Protein AF-A0A257TD95-F1 (afdb_monomer)

Secondary structure (DSSP, 8-state):
--EEEE--SS--EEE-SPEEE-TT-EEEEE--SSS---EEE-S-EEEBS-EEEEE-SS-TTSEEE-SS-B--BEEEEE---SSS-EEE-S-B-TTEEEEEE--SSS-EEE-S-----SEEEE-SSEEEESS---SSS-BTTBSSSPPEEE-TT-EEEE-STT----S-EEE-SSS-----

Sequence (180 aa):
MTSVTENSGTSALTISGPITVNAAGTTLTNANASGSSLLTVSGGTTGAGNLILDNNSAIADGITISGASVNNTGTVTNSGTGTGSTLISAVIGANVTGVTQNSATSALTLSGTNTYTGGTTISAGTLHIPGSIAVSTAGNLGNTAAAVTITGGGILDYTGAGGSFGLPVNTTSGIGEVTN

Radius of gyration: 15.34 Å; Cα contacts (8 Å, |Δi|>4): 619; chains: 1; bounding box: 39×37×38 Å

Mean predicted aligned error: 6.31 Å

pLDDT: mean 86.16, std 18.09, range [30.23, 98.81]

Solvent-accessible surface area (backbone atoms only — not comparable to full-atom values): 8342 Å² total; per-residue (Å²): 94,59,67,47,76,31,65,39,57,81,54,60,42,74,38,69,59,60,44,58,29,23,71,93,22,21,37,41,32,18,58,22,68,84,36,78,37,35,29,35,35,41,26,23,32,29,47,42,17,33,42,36,38,26,19,40,10,62,32,72,41,16,29,30,35,30,73,35,44,40,37,22,41,28,39,42,33,35,54,12,79,10,64,5,26,32,32,34,52,18,30,38,27,61,50,20,55,26,41,34,30,54,5,68,51,17,30,38,35,33,67,12,66,10,46,18,45,32,36,39,38,27,48,15,22,38,39,36,30,80,44,51,53,38,75,91,46,62,9,40,78,10,47,60,92,41,40,43,39,32,29,76,67,25,42,82,45,75,72,37,86,78,70,57,80,84,43,66,70,48,75,52,83,83,77,78,84,85,79,129

Structure (mmCIF, N/CA/C/O backbone):
data_AF-A0A257TD95-F1
#
_entry.id   AF-A0A257TD95-F1
#
loop_
_atom_site.group_PDB
_atom_site.id
_atom_site.type_symbol
_atom_site.label_atom_id
_atom_site.label_alt_id
_atom_site.label_comp_id
_atom_site.label_asym_id
_atom_site.label_entity_id
_atom_site.label_seq_id
_atom_site.pdbx_PDB_ins_code
_atom_site.Cartn_x
_atom_site.Cartn_y
_atom_site.Cartn_z
_atom_site.occupancy
_atom_site.B_iso_or_equiv
_atom_site.auth_seq_id
_atom_site.auth_comp_id
_atom_site.auth_asym_id
_atom_site.auth_atom_id
_atom_site.pdbx_PDB_model_num
ATOM 1 N N . MET A 1 1 ? -15.523 -9.884 0.872 1.00 69.44 1 MET A N 1
ATOM 2 C CA . MET A 1 1 ? -15.314 -8.879 1.930 1.00 69.44 1 MET A CA 1
ATOM 3 C C . MET A 1 1 ? -14.928 -7.592 1.240 1.00 69.44 1 MET A C 1
ATOM 5 O O . MET A 1 1 ? -14.028 -7.638 0.420 1.00 69.44 1 MET A O 1
ATOM 9 N N . THR A 1 2 ? -15.652 -6.504 1.469 1.00 88.81 2 THR A N 1
ATOM 10 C CA . THR A 1 2 ? -15.346 -5.196 0.860 1.00 88.81 2 THR A CA 1
ATOM 11 C C . THR A 1 2 ? -14.704 -4.245 1.861 1.00 88.81 2 THR A C 1
ATOM 13 O O . THR A 1 2 ? -14.023 -3.312 1.453 1.00 88.81 2 THR A O 1
ATOM 16 N N . SER A 1 3 ? -14.857 -4.501 3.163 1.00 95.50 3 SER A N 1
ATOM 17 C CA . SER A 1 3 ? -14.174 -3.742 4.203 1.00 95.50 3 SER A CA 1
ATOM 18 C C . SER A 1 3 ? -13.890 -4.555 5.467 1.00 95.50 3 SER A C 1
ATOM 20 O O . SER A 1 3 ? -14.554 -5.555 5.754 1.00 95.50 3 SER A O 1
ATOM 22 N N . VAL A 1 4 ? -12.888 -4.092 6.210 1.00 97.25 4 VAL A N 1
ATOM 23 C CA . VAL A 1 4 ? -12.508 -4.481 7.571 1.00 97.25 4 VAL A CA 1
ATOM 24 C C . VAL A 1 4 ? -12.282 -3.187 8.342 1.00 97.25 4 VAL A C 1
ATOM 26 O O . VAL A 1 4 ? -11.590 -2.301 7.846 1.00 97.25 4 VAL A O 1
ATOM 29 N N . THR A 1 5 ? -12.825 -3.069 9.551 1.00 97.19 5 THR A N 1
ATOM 30 C CA . THR A 1 5 ? -12.652 -1.860 10.363 1.00 97.19 5 THR A CA 1
ATOM 31 C C . THR A 1 5 ? -12.273 -2.213 11.787 1.00 97.19 5 THR A C 1
ATOM 33 O O . THR A 1 5 ? -12.955 -3.007 12.429 1.00 97.19 5 THR A O 1
ATOM 36 N N . GLU A 1 6 ? -11.217 -1.569 12.271 1.00 97.19 6 GLU A N 1
ATOM 37 C CA . GLU A 1 6 ? -10.864 -1.502 13.681 1.00 97.19 6 GLU A CA 1
ATOM 38 C C . GLU A 1 6 ? -11.256 -0.131 14.248 1.00 97.19 6 GLU A C 1
ATOM 40 O O . GLU A 1 6 ? -10.905 0.906 13.684 1.00 97.19 6 GLU A O 1
ATOM 45 N N . ASN A 1 7 ? -12.037 -0.124 15.331 1.00 95.00 7 ASN A N 1
ATOM 46 C CA . ASN A 1 7 ? -12.561 1.094 15.969 1.00 95.00 7 ASN A CA 1
ATOM 47 C C . ASN A 1 7 ? -12.738 0.940 17.495 1.00 95.00 7 ASN A C 1
ATOM 49 O O . ASN A 1 7 ? -13.498 1.671 18.130 1.00 95.00 7 ASN A O 1
ATOM 53 N N . SER A 1 8 ? -12.097 -0.056 18.100 1.00 92.56 8 SER A N 1
ATOM 54 C CA . SER A 1 8 ? -12.104 -0.255 19.541 1.00 92.56 8 SER A CA 1
ATOM 55 C C . SER A 1 8 ? -11.052 0.631 20.191 1.00 92.56 8 SER A C 1
ATOM 57 O O . SER A 1 8 ? -9.892 0.646 19.799 1.00 92.56 8 SER A O 1
ATOM 59 N N . GLY A 1 9 ? -11.409 1.336 21.262 1.00 89.75 9 GLY A N 1
ATOM 60 C CA . GLY A 1 9 ? -10.424 2.104 22.028 1.00 89.75 9 GLY A CA 1
ATOM 61 C C . GLY A 1 9 ? -9.357 1.223 22.694 1.00 89.75 9 GLY A C 1
ATOM 62 O O . GLY A 1 9 ? -8.241 1.685 22.920 1.00 89.75 9 GLY A O 1
ATOM 63 N N . THR A 1 10 ? -9.678 -0.044 22.983 1.00 91.00 10 THR A N 1
ATOM 64 C CA . THR A 1 10 ? -8.927 -0.873 23.945 1.00 91.00 10 THR A CA 1
ATOM 65 C C . THR A 1 10 ? -8.548 -2.272 23.462 1.00 91.00 10 THR A C 1
ATOM 67 O O . THR A 1 10 ? -7.790 -2.949 24.152 1.00 91.00 10 THR A O 1
ATOM 70 N N . SER A 1 11 ? -9.088 -2.752 22.340 1.00 94.44 11 SER A N 1
ATOM 71 C CA . SER A 1 11 ? -8.837 -4.110 21.842 1.00 94.44 11 SER A CA 1
ATOM 72 C C . SER A 1 11 ? -8.373 -4.081 20.394 1.00 94.44 11 SER A C 1
ATOM 74 O O . SER A 1 11 ? -9.127 -3.670 19.526 1.00 94.44 11 SER A O 1
ATOM 76 N N . ALA A 1 12 ? -7.159 -4.560 20.128 1.00 96.25 12 ALA A N 1
ATOM 77 C CA . ALA A 1 12 ? -6.642 -4.675 18.768 1.00 96.25 12 ALA A CA 1
ATOM 78 C C . ALA A 1 12 ? -7.396 -5.738 17.950 1.00 96.25 12 ALA A C 1
ATOM 80 O O . ALA A 1 12 ? -7.785 -6.784 18.477 1.00 96.25 12 ALA A O 1
ATOM 81 N N . LEU A 1 13 ? -7.525 -5.495 16.645 1.00 97.44 13 LEU A N 1
ATOM 82 C CA . LEU A 1 13 ? -8.040 -6.464 15.683 1.00 97.44 13 LEU A CA 1
ATOM 83 C C . LEU A 1 13 ? -6.872 -7.133 14.964 1.00 97.44 13 LEU A C 1
ATOM 85 O O . LEU A 1 13 ? -6.140 -6.486 14.217 1.00 97.44 13 LEU A O 1
ATOM 89 N N . THR A 1 14 ? -6.730 -8.445 15.149 1.00 97.62 14 THR A N 1
ATOM 90 C CA . THR A 1 14 ? -5.712 -9.250 14.466 1.00 97.62 14 THR A CA 1
ATOM 91 C C . THR A 1 14 ? -6.356 -10.244 13.512 1.00 97.62 14 THR A C 1
ATOM 93 O O . THR A 1 14 ? -7.168 -11.077 13.912 1.00 97.62 14 THR A O 1
ATOM 96 N N . ILE A 1 15 ? -5.948 -10.195 12.247 1.00 98.06 15 ILE A N 1
ATOM 97 C CA . ILE A 1 15 ? -6.381 -11.100 11.186 1.00 98.06 15 ILE A CA 1
ATOM 98 C C . ILE A 1 15 ? -5.222 -12.031 10.842 1.00 98.06 15 ILE A C 1
ATOM 100 O O . ILE A 1 15 ? -4.286 -11.665 10.130 1.00 98.06 15 ILE A O 1
ATOM 104 N N . SER A 1 16 ? -5.285 -13.250 11.376 1.00 97.50 16 SER A N 1
ATOM 105 C CA . SER A 1 16 ? -4.232 -14.259 11.198 1.00 97.50 16 SER A CA 1
ATOM 106 C C . SER A 1 16 ? -4.410 -15.139 9.959 1.00 97.50 16 SER A C 1
ATOM 108 O O . SER A 1 16 ? -3.460 -15.787 9.535 1.00 97.50 16 SER A O 1
ATOM 110 N N . GLY A 1 17 ? -5.611 -15.170 9.374 1.00 96.75 17 GLY A N 1
ATOM 111 C CA . GLY A 1 17 ? -5.874 -15.819 8.085 1.00 96.75 17 GLY A CA 1
ATOM 112 C C . GLY A 1 17 ? -5.692 -14.854 6.907 1.00 96.75 17 GLY A C 1
ATOM 113 O O . GLY A 1 17 ? -5.699 -13.640 7.115 1.00 96.75 17 GLY A O 1
ATOM 114 N N . PRO A 1 18 ? -5.534 -15.353 5.669 1.00 95.19 18 PRO A N 1
ATOM 115 C CA . PRO A 1 18 ? -5.418 -14.482 4.508 1.00 95.19 18 PRO A CA 1
ATOM 116 C C . PRO A 1 18 ? -6.713 -13.705 4.271 1.00 95.19 18 PRO A C 1
ATOM 118 O O . PRO A 1 18 ? -7.810 -14.266 4.313 1.00 95.19 18 PRO A O 1
ATOM 121 N N . ILE A 1 19 ? -6.586 -12.422 3.939 1.00 97.56 19 ILE A N 1
ATOM 122 C CA . ILE A 1 19 ? -7.703 -11.641 3.406 1.00 97.56 19 ILE A CA 1
ATOM 123 C C . ILE A 1 19 ? -7.812 -11.936 1.910 1.00 97.56 19 ILE A C 1
ATOM 125 O O . ILE A 1 19 ? -6.867 -11.728 1.150 1.00 97.56 19 ILE A O 1
ATOM 129 N N . THR A 1 20 ? -8.972 -12.410 1.461 1.00 97.88 20 THR A N 1
ATOM 130 C CA . THR A 1 20 ? -9.286 -12.468 0.028 1.00 97.88 20 THR A CA 1
ATOM 131 C C . THR A 1 20 ? -9.837 -11.114 -0.409 1.00 97.88 20 THR A C 1
ATOM 133 O O . THR A 1 20 ? -10.990 -10.790 -0.113 1.00 97.88 20 THR A O 1
ATOM 136 N N . VAL A 1 21 ? -9.013 -10.328 -1.103 1.00 98.19 21 VAL A N 1
ATOM 137 C CA . VAL A 1 21 ? -9.402 -9.035 -1.671 1.00 98.19 21 VAL A CA 1
ATOM 138 C C . VAL A 1 21 ? -10.479 -9.263 -2.730 1.00 98.19 21 VAL A C 1
ATOM 140 O O . VAL A 1 21 ? -10.358 -10.134 -3.594 1.00 98.19 21 VAL A O 1
ATOM 143 N N . ASN A 1 22 ? -11.576 -8.521 -2.607 1.00 97.69 22 ASN A N 1
ATOM 144 C CA . ASN A 1 22 ? -12.699 -8.575 -3.535 1.00 97.69 22 ASN A CA 1
ATOM 145 C C . ASN A 1 22 ? -12.371 -7.857 -4.850 1.00 97.69 22 ASN A C 1
ATOM 147 O O . ASN A 1 22 ? -11.670 -6.852 -4.827 1.00 97.69 22 ASN A O 1
ATOM 151 N N . ALA A 1 23 ? -12.958 -8.315 -5.964 1.00 96.88 23 ALA A N 1
ATOM 152 C CA . ALA A 1 23 ? -12.767 -7.740 -7.303 1.00 96.88 23 ALA A CA 1
ATOM 153 C C . ALA A 1 23 ? -13.029 -6.229 -7.374 1.00 96.88 23 ALA A C 1
ATOM 155 O O . ALA A 1 23 ? -12.336 -5.523 -8.100 1.00 96.88 23 ALA A O 1
ATOM 156 N N . ALA A 1 24 ? -13.994 -5.728 -6.598 1.00 96.38 24 ALA A N 1
ATOM 157 C CA . ALA A 1 24 ? -14.302 -4.303 -6.493 1.00 96.38 24 ALA A CA 1
ATOM 158 C C . ALA A 1 24 ? -13.372 -3.534 -5.530 1.00 96.38 24 ALA A C 1
ATOM 160 O O . ALA A 1 24 ? -13.480 -2.317 -5.417 1.00 96.38 24 ALA A O 1
ATOM 161 N N . GLY A 1 25 ? -12.470 -4.229 -4.840 1.00 97.62 25 GLY A N 1
ATOM 162 C CA . GLY A 1 25 ? -11.563 -3.705 -3.827 1.00 97.62 25 GLY A CA 1
ATOM 163 C C . GLY A 1 25 ? -11.918 -4.140 -2.404 1.00 97.62 25 GLY A C 1
ATOM 164 O O . GLY A 1 25 ? -13.008 -4.642 -2.110 1.00 97.62 25 GLY A O 1
ATOM 165 N N . THR A 1 26 ? -10.968 -3.983 -1.489 1.00 98.56 26 THR A N 1
ATOM 166 C CA . THR A 1 26 ? -11.167 -4.221 -0.056 1.00 98.56 26 THR A CA 1
ATOM 167 C C . THR A 1 26 ? -10.451 -3.155 0.752 1.00 98.56 26 THR A C 1
ATOM 169 O O . THR A 1 26 ? -9.244 -2.981 0.603 1.00 98.56 26 THR A O 1
ATOM 172 N N . THR A 1 27 ? -11.195 -2.472 1.620 1.00 98.56 27 THR A N 1
ATOM 173 C CA . THR A 1 27 ? -10.667 -1.407 2.477 1.00 98.56 27 THR A CA 1
ATOM 174 C C . THR A 1 27 ? -10.431 -1.904 3.896 1.00 98.56 27 THR A C 1
ATOM 176 O O . THR A 1 27 ? -11.317 -2.479 4.522 1.00 98.56 27 THR A O 1
ATOM 179 N N . LEU A 1 28 ? -9.238 -1.667 4.421 1.00 98.56 28 LEU A N 1
ATOM 180 C CA . LEU A 1 28 ? -8.856 -1.916 5.802 1.00 98.56 28 LEU A CA 1
ATOM 181 C C . LEU A 1 28 ? -8.770 -0.557 6.478 1.00 98.56 28 LEU A C 1
ATOM 183 O O . LEU A 1 28 ? -7.953 0.267 6.082 1.00 98.56 28 LEU A O 1
ATOM 187 N N . THR A 1 29 ? -9.599 -0.320 7.483 1.00 98.44 29 THR A N 1
ATOM 188 C CA . THR A 1 29 ? -9.676 0.974 8.159 1.00 98.44 29 THR A CA 1
ATOM 189 C C . THR A 1 29 ? -9.312 0.817 9.624 1.00 98.44 29 THR A C 1
ATOM 191 O O . THR A 1 29 ? -9.903 -0.009 10.315 1.00 98.44 29 THR A O 1
ATOM 194 N N . ASN A 1 30 ? -8.402 1.650 10.122 1.00 97.88 30 ASN A N 1
ATOM 195 C CA . ASN A 1 30 ? -8.314 1.924 11.553 1.00 97.88 30 ASN A CA 1
ATOM 196 C C . ASN A 1 30 ? -8.937 3.301 11.810 1.00 97.88 30 ASN A C 1
ATOM 198 O O . ASN A 1 30 ? -8.373 4.319 11.421 1.00 97.88 30 ASN A O 1
ATOM 202 N N . ALA A 1 31 ? -10.118 3.327 12.426 1.00 96.12 31 ALA A N 1
ATOM 203 C CA . ALA A 1 31 ? -10.887 4.538 12.717 1.00 96.12 31 ALA A CA 1
ATOM 204 C C . ALA A 1 31 ? -10.739 5.007 14.176 1.00 96.12 31 ALA A C 1
ATOM 206 O O . ALA A 1 31 ? -11.490 5.867 14.637 1.00 96.12 31 ALA A O 1
ATOM 207 N N . ASN A 1 32 ? -9.774 4.454 14.911 1.00 90.62 32 ASN A N 1
ATOM 208 C CA . ASN A 1 32 ? -9.621 4.671 16.340 1.00 90.62 32 ASN A CA 1
ATOM 209 C C . ASN A 1 32 ? -9.008 6.043 16.669 1.00 90.62 32 ASN A C 1
ATOM 211 O O . ASN A 1 32 ? -7.823 6.165 16.966 1.00 90.62 32 ASN A O 1
ATOM 2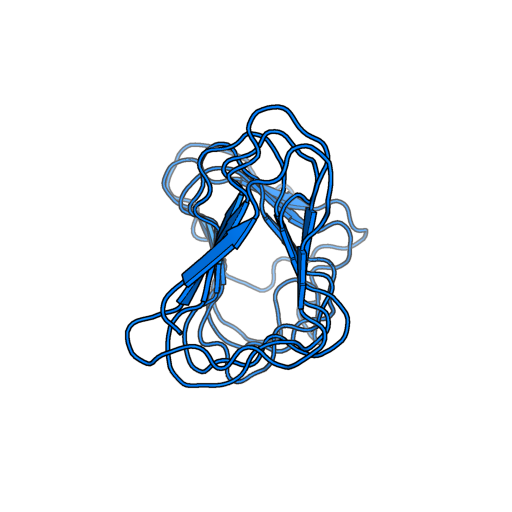15 N N . ALA A 1 33 ? -9.821 7.096 16.627 1.00 77.19 33 ALA A N 1
ATOM 216 C CA . ALA A 1 33 ? -9.357 8.475 16.779 1.00 77.19 33 ALA A CA 1
ATOM 217 C C . ALA A 1 33 ? -8.692 8.798 18.136 1.00 77.19 33 ALA A C 1
ATOM 219 O O . ALA A 1 33 ? -7.997 9.808 18.240 1.00 77.19 33 ALA A O 1
ATOM 220 N N . SER A 1 34 ? -8.912 8.002 19.192 1.00 73.88 34 SER A N 1
ATOM 221 C CA . SER A 1 34 ? -8.431 8.325 20.553 1.00 73.88 34 SER A CA 1
ATOM 222 C C . SER A 1 34 ? -7.935 7.132 21.377 1.00 73.88 34 SER A C 1
ATOM 224 O O . SER A 1 34 ? -7.602 7.302 22.548 1.00 73.88 34 SER A O 1
ATOM 226 N N . GLY A 1 35 ? -7.904 5.931 20.806 1.00 83.31 35 GLY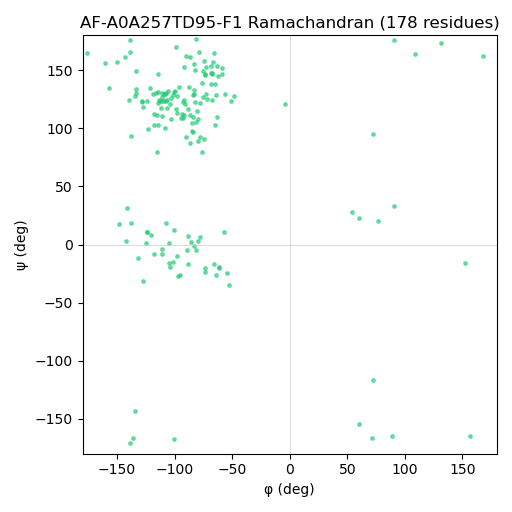 A N 1
ATOM 227 C CA . GLY A 1 35 ? -7.373 4.733 21.454 1.00 83.31 35 GLY A CA 1
ATOM 228 C C . GLY A 1 35 ? -5.957 4.389 20.999 1.00 83.31 35 GLY A C 1
ATOM 229 O O . GLY A 1 35 ? -5.275 5.179 20.353 1.00 83.31 35 GLY A O 1
ATOM 230 N N . SER A 1 36 ? -5.520 3.181 21.351 1.00 90.06 36 SER A N 1
ATOM 231 C CA . SER A 1 36 ? -4.194 2.639 21.013 1.00 90.06 36 SER A CA 1
ATOM 232 C C . SER A 1 36 ? -4.260 1.302 20.268 1.00 90.06 36 SER A C 1
ATOM 234 O O . SER A 1 36 ? -3.249 0.622 20.109 1.00 90.06 36 SER A O 1
ATOM 236 N N . SER A 1 37 ? -5.452 0.904 19.824 1.00 96.50 37 SER A N 1
ATOM 237 C CA . SER A 1 37 ? -5.678 -0.410 19.218 1.00 96.50 37 SER A CA 1
ATOM 238 C C . SER A 1 37 ? -5.329 -0.410 17.734 1.00 96.50 37 SER A C 1
ATOM 240 O O . SER A 1 37 ? -5.793 0.445 16.978 1.00 96.50 37 SER A O 1
ATOM 242 N N . LEU A 1 38 ? -4.514 -1.385 17.330 1.00 96.56 38 LEU A N 1
ATOM 243 C CA . LEU A 1 38 ? -4.052 -1.567 15.958 1.00 96.56 38 LEU A CA 1
ATOM 244 C C . LEU A 1 38 ? -4.979 -2.506 15.177 1.00 96.56 38 LEU A C 1
ATOM 246 O O . LEU A 1 38 ? -5.550 -3.443 15.739 1.00 96.56 38 LEU A O 1
ATOM 250 N N . LEU A 1 39 ? -5.019 -2.315 13.860 1.00 98.19 39 LEU A N 1
ATOM 251 C CA . LEU A 1 39 ? -5.447 -3.321 12.896 1.00 98.19 39 LEU A CA 1
ATOM 252 C C . LEU A 1 39 ? -4.209 -4.055 12.377 1.00 98.19 39 LEU A C 1
ATOM 254 O O . LEU A 1 39 ? -3.419 -3.490 11.623 1.00 98.19 39 LEU A O 1
ATOM 258 N N . THR A 1 40 ? -4.040 -5.315 12.766 1.00 98.44 40 THR A N 1
ATOM 259 C CA . THR A 1 40 ? -2.920 -6.154 12.327 1.00 98.44 40 THR A CA 1
ATOM 260 C C . THR A 1 40 ? -3.399 -7.239 11.373 1.00 98.44 40 THR A C 1
ATOM 262 O O . THR A 1 40 ? -4.305 -8.004 11.696 1.00 98.44 40 THR A O 1
ATOM 265 N N . VAL A 1 41 ? -2.750 -7.370 10.220 1.00 98.56 41 VAL A N 1
ATOM 266 C CA . VAL A 1 41 ? -2.953 -8.482 9.284 1.00 98.56 41 VAL A CA 1
ATOM 267 C C . VAL A 1 41 ? -1.660 -9.279 9.202 1.00 98.56 41 VAL A C 1
ATOM 269 O O . VAL A 1 41 ? -0.667 -8.787 8.675 1.00 98.56 41 VAL A O 1
ATOM 272 N N . SER A 1 42 ? -1.671 -10.507 9.724 1.00 98.25 42 SER A N 1
ATOM 273 C CA . SER A 1 42 ? -0.518 -11.416 9.668 1.00 98.25 42 SER A CA 1
ATOM 274 C C . SER A 1 42 ? -0.673 -12.549 8.648 1.00 98.25 42 SER A C 1
ATOM 276 O O . SER A 1 42 ? 0.312 -13.178 8.257 1.00 98.25 42 SER A O 1
ATOM 278 N N . GLY A 1 43 ? -1.904 -12.792 8.184 1.00 97.94 43 GLY A N 1
ATOM 279 C CA . GLY A 1 43 ? -2.214 -13.822 7.190 1.00 97.94 43 GLY A CA 1
ATOM 280 C C . GLY A 1 43 ? -2.003 -13.408 5.729 1.00 97.94 43 GLY A C 1
ATOM 281 O O . GLY A 1 43 ? -2.198 -14.234 4.838 1.00 97.94 43 GLY A O 1
ATOM 282 N N . GLY A 1 44 ? -1.581 -12.166 5.468 1.00 97.75 44 GLY A N 1
ATOM 283 C CA . GLY A 1 44 ? -1.352 -11.646 4.118 1.00 97.75 44 GLY A CA 1
ATOM 284 C C . GLY A 1 44 ? -2.639 -11.409 3.320 1.00 97.75 44 GLY A C 1
ATOM 285 O O . GLY A 1 44 ? -3.749 -11.401 3.864 1.00 97.75 44 GLY A O 1
ATOM 286 N N . THR A 1 45 ? -2.495 -11.210 2.007 1.00 98.19 45 THR A N 1
ATOM 287 C CA . THR A 1 45 ? -3.628 -10.974 1.096 1.00 98.19 45 THR A CA 1
ATOM 288 C C . THR A 1 45 ? -3.549 -11.818 -0.172 1.00 98.19 45 THR A C 1
ATOM 290 O O . THR A 1 45 ? -2.476 -12.143 -0.675 1.00 98.19 45 THR A O 1
ATOM 293 N N . THR A 1 46 ? -4.718 -12.165 -0.703 1.00 97.69 46 THR A N 1
ATOM 294 C CA . THR A 1 46 ? -4.927 -12.860 -1.985 1.00 97.69 46 THR A CA 1
ATOM 295 C C . THR A 1 46 ? -6.121 -12.228 -2.709 1.00 97.69 46 THR A C 1
ATOM 297 O O . THR A 1 46 ? -6.636 -11.207 -2.262 1.00 97.69 46 THR A O 1
ATOM 300 N N . GLY A 1 47 ? -6.603 -12.831 -3.797 1.00 97.50 47 GLY A N 1
ATOM 301 C CA . GLY A 1 47 ? -7.786 -12.362 -4.524 1.00 97.50 47 GLY A CA 1
ATOM 302 C C . GLY A 1 47 ? -7.456 -11.377 -5.643 1.00 97.50 47 GLY A C 1
ATOM 303 O O . GLY A 1 47 ? -6.300 -11.012 -5.851 1.00 97.50 47 GLY A O 1
ATOM 304 N N . ALA A 1 48 ? -8.479 -10.984 -6.392 1.00 92.62 48 ALA A N 1
ATOM 305 C CA . ALA A 1 48 ? -8.382 -9.996 -7.459 1.00 92.62 48 ALA A CA 1
ATOM 306 C C . ALA A 1 48 ? -9.020 -8.708 -6.951 1.00 92.62 48 ALA A C 1
ATOM 308 O O . ALA A 1 48 ? -10.101 -8.787 -6.391 1.00 92.62 48 ALA A O 1
ATOM 309 N N . GLY A 1 49 ? -8.367 -7.563 -7.111 1.00 97.12 49 GLY A N 1
ATOM 310 C CA . GLY A 1 49 ? -8.841 -6.253 -6.676 1.00 97.12 49 GLY A CA 1
ATOM 311 C C . GLY A 1 49 ? -7.796 -5.456 -5.901 1.00 97.12 4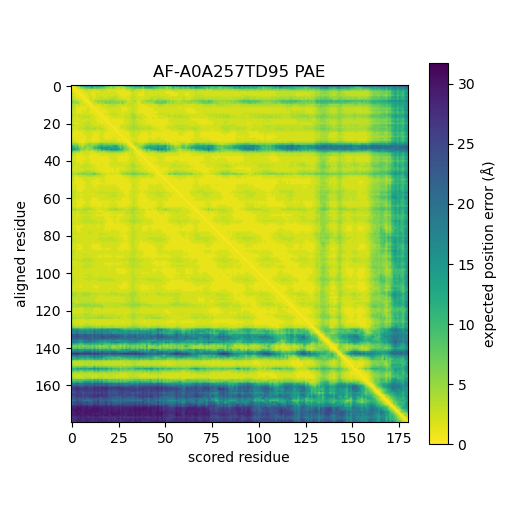9 GLY A C 1
ATOM 312 O O . GLY A 1 49 ? -6.709 -5.944 -5.574 1.00 97.12 49 GLY A O 1
ATOM 313 N N . ASN A 1 50 ? -8.151 -4.208 -5.606 1.00 98.19 50 ASN A N 1
ATOM 314 C CA . ASN A 1 50 ? -7.273 -3.261 -4.926 1.00 98.19 50 ASN A CA 1
ATOM 315 C C . ASN A 1 50 ? -7.405 -3.385 -3.407 1.00 98.19 50 ASN A C 1
ATOM 317 O O . ASN A 1 50 ? -8.514 -3.447 -2.872 1.00 98.19 50 ASN A O 1
ATOM 321 N N . LEU A 1 51 ? -6.270 -3.381 -2.718 1.00 98.56 51 LEU A N 1
ATOM 322 C CA . LEU A 1 51 ? -6.205 -3.277 -1.269 1.00 98.56 51 LEU A CA 1
ATOM 323 C C . LEU A 1 51 ? -6.064 -1.804 -0.888 1.00 98.56 51 LEU A C 1
ATOM 325 O O . LEU A 1 51 ? -5.115 -1.150 -1.315 1.00 98.56 51 LEU A O 1
ATOM 329 N N . ILE A 1 52 ? -6.987 -1.294 -0.079 1.00 98.69 52 ILE A N 1
ATOM 330 C CA . ILE A 1 52 ? -6.990 0.097 0.380 1.00 98.69 52 ILE A CA 1
ATOM 331 C C . ILE A 1 52 ? -6.756 0.104 1.889 1.00 98.69 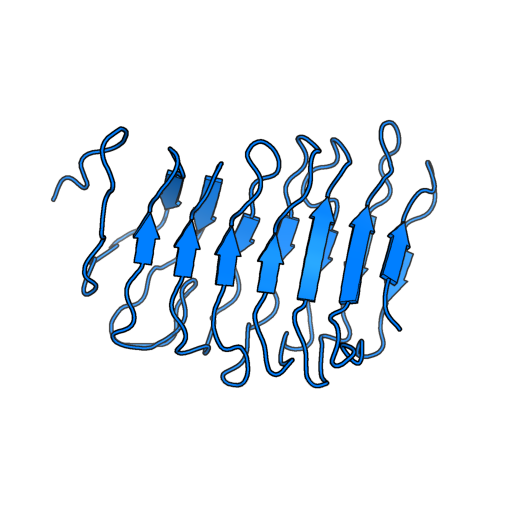52 ILE A C 1
ATOM 333 O O . ILE A 1 52 ? -7.389 -0.661 2.614 1.00 98.69 52 ILE A O 1
ATOM 337 N N . LEU A 1 53 ? -5.833 0.937 2.355 1.00 98.81 53 LEU A N 1
ATOM 338 C CA . LEU A 1 53 ? -5.423 1.057 3.749 1.00 98.81 53 LEU A CA 1
ATOM 339 C C . LEU A 1 53 ? -5.738 2.473 4.230 1.00 98.81 53 LEU A C 1
ATOM 341 O O . LEU A 1 53 ? -5.109 3.439 3.800 1.00 98.81 53 LEU A O 1
ATOM 345 N N . ASP A 1 54 ? -6.697 2.573 5.139 1.00 98.38 54 ASP A N 1
ATOM 346 C CA . ASP A 1 54 ? -7.194 3.829 5.680 1.00 98.38 54 ASP A CA 1
ATOM 347 C C . ASP A 1 54 ? -6.868 3.902 7.171 1.00 98.38 54 ASP A C 1
ATOM 349 O O . ASP A 1 54 ? -7.713 3.628 8.032 1.00 98.38 54 ASP A O 1
ATOM 353 N N . ASN A 1 55 ? -5.619 4.244 7.505 1.00 97.94 55 ASN A N 1
ATOM 354 C CA . ASN A 1 55 ? -5.317 4.618 8.880 1.00 97.94 55 ASN A CA 1
ATOM 355 C C . ASN A 1 55 ? -5.873 6.026 9.142 1.00 97.94 55 ASN A C 1
ATOM 357 O O . ASN A 1 55 ? -5.221 7.044 8.912 1.00 97.94 55 ASN A O 1
ATOM 361 N N . ASN A 1 56 ? -7.118 6.064 9.609 1.00 97.31 56 ASN A N 1
ATOM 362 C CA . ASN A 1 56 ? -7.847 7.271 9.986 1.00 97.31 56 ASN A CA 1
ATOM 363 C C . ASN A 1 56 ? -7.614 7.646 11.461 1.00 97.31 56 ASN A C 1
ATOM 365 O O . ASN A 1 56 ? -8.255 8.561 11.974 1.00 97.31 56 ASN A O 1
ATOM 369 N N . SER A 1 57 ? -6.700 6.952 12.144 1.00 96.69 57 SER A N 1
ATOM 370 C CA . SER A 1 57 ? -6.320 7.201 13.534 1.00 96.69 57 SER A CA 1
ATOM 371 C C . SER A 1 57 ? -5.033 8.028 13.653 1.00 96.69 57 SER A C 1
ATOM 373 O O . SER A 1 57 ? -4.293 8.226 12.689 1.00 96.69 57 SER A O 1
ATOM 375 N N . ALA A 1 58 ? -4.726 8.483 14.869 1.00 95.88 58 ALA A N 1
ATOM 376 C CA . ALA A 1 58 ? -3.425 9.071 15.202 1.00 95.88 58 ALA A CA 1
ATOM 377 C C . ALA A 1 58 ? -2.368 8.020 15.602 1.00 95.88 58 ALA A C 1
ATOM 379 O O . ALA A 1 58 ? -1.253 8.375 15.979 1.00 95.88 58 ALA A O 1
ATOM 380 N N . ILE A 1 59 ? -2.714 6.730 15.556 1.00 96.38 59 ILE A N 1
ATOM 381 C CA . ILE A 1 59 ? -1.887 5.640 16.073 1.00 96.38 59 ILE A CA 1
ATOM 382 C C . ILE A 1 59 ? -0.775 5.339 15.071 1.00 96.38 59 ILE A C 1
ATOM 384 O O . ILE A 1 59 ? -1.046 4.996 13.916 1.00 96.38 59 ILE A O 1
ATOM 388 N N . ALA A 1 60 ? 0.474 5.449 15.524 1.00 95.69 60 ALA A N 1
ATOM 389 C CA . ALA A 1 60 ? 1.632 5.000 14.762 1.00 95.69 60 ALA A CA 1
ATOM 390 C C . ALA A 1 60 ? 1.477 3.517 14.407 1.00 95.69 60 ALA A C 1
ATOM 392 O O . ALA A 1 60 ? 1.145 2.699 15.263 1.00 95.69 60 ALA A O 1
ATOM 393 N N . ASP A 1 61 ? 1.669 3.202 13.131 1.00 97.12 61 ASP A N 1
ATOM 394 C CA . ASP A 1 61 ? 1.480 1.869 12.555 1.00 97.12 61 ASP A CA 1
ATOM 395 C C . ASP A 1 61 ? 0.083 1.286 12.827 1.00 97.12 61 ASP A C 1
ATOM 397 O O . ASP A 1 61 ? -0.114 0.070 12.859 1.00 97.12 61 ASP A O 1
ATOM 401 N N . GLY A 1 62 ? -0.917 2.166 12.988 1.00 97.25 62 GLY A N 1
ATOM 402 C CA . GLY A 1 62 ? -2.295 1.814 13.330 1.00 97.25 62 GLY A CA 1
ATOM 403 C C . GLY A 1 62 ? -2.918 0.800 12.370 1.00 97.25 62 GLY A C 1
ATOM 404 O O . GLY A 1 62 ? -3.797 0.039 12.777 1.00 97.25 62 GLY A O 1
ATOM 405 N N . ILE A 1 63 ? -2.426 0.723 11.133 1.00 98.56 63 ILE A N 1
ATOM 406 C CA . ILE A 1 63 ? -2.571 -0.462 10.287 1.00 98.56 63 ILE A CA 1
ATOM 407 C C . ILE A 1 63 ? -1.190 -1.081 10.083 1.00 98.56 63 ILE A C 1
ATOM 409 O O . ILE A 1 63 ? -0.289 -0.427 9.561 1.00 98.56 63 ILE A O 1
ATOM 413 N N . THR A 1 64 ? -1.049 -2.355 10.444 1.00 98.44 64 THR A N 1
ATOM 414 C CA . THR A 1 64 ? 0.177 -3.132 10.252 1.00 98.44 64 THR A CA 1
ATOM 415 C C . THR A 1 64 ? -0.115 -4.391 9.442 1.00 98.44 64 THR A C 1
ATOM 417 O O . THR A 1 64 ? -0.925 -5.224 9.847 1.00 98.44 64 THR A O 1
ATOM 420 N N . ILE A 1 65 ? 0.587 -4.575 8.323 1.00 98.62 65 ILE A N 1
ATOM 421 C CA . ILE A 1 65 ? 0.594 -5.832 7.568 1.00 98.62 65 ILE A CA 1
ATOM 422 C C . ILE A 1 65 ? 1.976 -6.468 7.675 1.00 98.62 65 ILE A C 1
ATOM 424 O O . ILE A 1 65 ? 2.978 -5.905 7.229 1.00 98.62 65 ILE A O 1
ATOM 428 N N . SER A 1 66 ? 2.024 -7.651 8.273 1.00 97.81 66 SER A N 1
ATOM 429 C CA . SER A 1 66 ? 3.252 -8.393 8.557 1.00 97.81 66 SER A CA 1
ATOM 430 C C . SER A 1 66 ? 3.066 -9.884 8.270 1.00 97.81 66 SER A C 1
ATOM 432 O O . SER A 1 66 ? 1.986 -10.329 7.894 1.00 97.81 66 SER A O 1
ATOM 434 N N . GLY A 1 67 ? 4.127 -10.679 8.409 1.00 96.81 67 GLY A N 1
ATOM 435 C CA . GLY A 1 67 ? 4.040 -12.124 8.205 1.00 96.81 67 GLY A CA 1
ATOM 436 C C . GLY A 1 67 ? 3.879 -12.501 6.732 1.00 96.81 67 GLY A C 1
ATOM 437 O O . GLY A 1 67 ? 4.799 -12.295 5.939 1.00 96.81 67 GLY A O 1
ATOM 438 N N . ALA A 1 68 ? 2.747 -13.112 6.375 1.00 98.19 68 ALA A N 1
ATOM 439 C CA . ALA A 1 68 ? 2.523 -13.616 5.023 1.00 98.19 68 ALA A CA 1
ATOM 440 C C . ALA A 1 68 ? 2.384 -12.486 3.987 1.00 98.19 68 ALA A C 1
ATOM 442 O O . ALA A 1 68 ? 1.984 -11.365 4.294 1.00 98.19 68 ALA A O 1
ATOM 443 N N . SER A 1 69 ? 2.721 -12.798 2.734 1.00 98.06 69 SER A N 1
ATOM 444 C CA . SER A 1 69 ? 2.827 -11.809 1.659 1.00 98.06 69 SER A CA 1
ATOM 445 C C . SER A 1 69 ? 1.512 -11.089 1.352 1.00 98.06 69 SER A C 1
ATOM 447 O O . SER A 1 69 ? 0.444 -11.707 1.322 1.00 98.06 69 SER A O 1
ATOM 449 N N . VAL A 1 70 ? 1.614 -9.811 0.995 1.00 98.50 70 VAL A N 1
ATOM 450 C CA . VAL A 1 70 ? 0.551 -9.060 0.316 1.00 98.50 70 VAL A CA 1
ATOM 451 C C . VAL A 1 70 ? 0.594 -9.436 -1.160 1.00 98.50 70 VAL A C 1
ATOM 453 O O . VAL A 1 70 ? 1.550 -9.089 -1.847 1.00 98.50 70 VAL A O 1
ATOM 456 N N . ASN A 1 71 ? -0.382 -10.202 -1.646 1.00 97.94 71 ASN A N 1
ATOM 457 C CA . ASN A 1 71 ? -0.303 -10.831 -2.968 1.00 97.94 71 ASN A CA 1
ATOM 458 C C . ASN A 1 71 ? -1.643 -10.835 -3.727 1.00 97.94 71 ASN A C 1
ATOM 460 O O . ASN A 1 71 ? -1.930 -11.755 -4.500 1.00 97.94 71 ASN A O 1
ATOM 464 N N . ASN A 1 72 ? -2.481 -9.820 -3.499 1.00 98.19 72 ASN A N 1
ATOM 465 C CA . ASN A 1 72 ? -3.668 -9.566 -4.316 1.00 98.19 72 ASN A CA 1
ATOM 466 C C . ASN A 1 72 ? -3.288 -9.114 -5.736 1.00 98.19 72 ASN A C 1
ATOM 468 O O . ASN A 1 72 ? -2.285 -8.438 -5.940 1.00 98.19 72 ASN A O 1
ATOM 472 N N . THR A 1 73 ? -4.114 -9.470 -6.721 1.00 97.44 73 THR A N 1
ATOM 473 C CA . THR A 1 73 ? -3.988 -8.981 -8.102 1.00 97.44 73 THR A CA 1
ATOM 474 C C . THR A 1 73 ? -4.673 -7.625 -8.221 1.00 97.44 73 THR A C 1
ATOM 476 O O . THR A 1 73 ? -5.890 -7.558 -8.374 1.00 97.44 73 THR A O 1
ATOM 479 N N . GLY A 1 74 ? -3.898 -6.552 -8.116 1.00 97.44 74 GLY A N 1
ATOM 480 C CA . GLY A 1 74 ? -4.368 -5.167 -8.122 1.00 97.44 74 GLY A CA 1
ATOM 481 C C . GLY A 1 74 ? -3.366 -4.256 -7.422 1.00 97.44 74 GLY A C 1
ATOM 482 O O . GLY A 1 74 ? -2.220 -4.651 -7.196 1.00 97.44 74 GLY A O 1
ATOM 483 N N . THR A 1 75 ? -3.781 -3.043 -7.068 1.00 97.94 75 THR A N 1
ATOM 484 C CA . THR A 1 75 ? -2.912 -2.105 -6.347 1.00 97.94 75 THR A CA 1
ATOM 485 C C . THR A 1 75 ? -2.975 -2.303 -4.836 1.00 97.94 75 THR A C 1
ATOM 487 O O . THR A 1 75 ? -3.924 -2.878 -4.293 1.00 97.94 75 THR A O 1
ATOM 490 N N . VAL A 1 76 ? -1.959 -1.785 -4.150 1.00 98.69 76 VAL A N 1
ATOM 491 C CA . VAL A 1 76 ? -1.997 -1.490 -2.714 1.00 98.69 76 VAL A CA 1
ATOM 492 C C . VAL A 1 76 ? -1.969 0.023 -2.554 1.00 98.69 76 VAL A C 1
ATOM 494 O O . VAL A 1 76 ? -1.059 0.677 -3.061 1.00 98.69 76 VAL A O 1
ATOM 497 N N . THR A 1 77 ? -2.953 0.590 -1.868 1.00 98.62 77 THR A N 1
ATOM 498 C CA . THR A 1 77 ? -3.106 2.040 -1.734 1.00 98.62 77 THR A CA 1
ATOM 499 C C . THR A 1 77 ? -3.256 2.426 -0.271 1.00 98.62 77 THR A C 1
ATOM 501 O O . THR A 1 77 ? -4.173 1.957 0.390 1.00 98.62 77 THR A O 1
ATOM 504 N N . ASN A 1 78 ? -2.394 3.310 0.231 1.00 98.69 78 ASN A N 1
ATOM 505 C CA . ASN A 1 78 ? -2.606 3.982 1.512 1.00 98.69 78 ASN A CA 1
ATOM 506 C C . ASN A 1 78 ? -3.359 5.298 1.272 1.00 98.69 78 ASN A C 1
ATOM 508 O O . ASN A 1 78 ? -2.876 6.146 0.521 1.00 98.69 78 ASN A O 1
ATOM 512 N N . SER A 1 79 ? -4.535 5.458 1.879 1.00 98.31 79 SER A N 1
ATOM 513 C CA . SER A 1 79 ? -5.432 6.607 1.677 1.00 98.31 79 SER A CA 1
ATOM 514 C C . SER A 1 79 ? -6.062 7.119 2.979 1.00 98.31 79 SER A C 1
ATOM 516 O O . SER A 1 79 ? -7.049 7.855 2.941 1.00 98.31 79 SER A O 1
ATOM 518 N N . GLY A 1 80 ? -5.469 6.765 4.124 1.00 97.69 80 GLY A N 1
ATOM 519 C CA . GLY A 1 80 ? -5.934 7.203 5.436 1.00 97.69 80 GLY A CA 1
ATOM 520 C C . GLY A 1 80 ? -5.963 8.721 5.611 1.00 97.69 80 GLY A C 1
ATOM 521 O O . GLY A 1 80 ? -5.190 9.461 5.013 1.00 97.69 80 GLY A O 1
ATOM 522 N N . THR A 1 81 ? -6.856 9.197 6.470 1.00 97.19 81 THR A N 1
ATOM 523 C CA . THR A 1 81 ? -6.995 10.623 6.809 1.00 97.19 81 THR A CA 1
ATOM 524 C C . THR A 1 81 ? -6.430 10.962 8.188 1.00 97.19 81 THR A C 1
ATOM 526 O O . THR A 1 81 ? -6.552 12.095 8.647 1.00 97.19 81 THR A O 1
ATOM 529 N N . GLY A 1 82 ? -5.871 9.974 8.888 1.00 96.19 82 GLY A N 1
ATOM 530 C CA . GLY A 1 82 ? -5.273 10.132 10.206 1.00 96.19 82 GLY A CA 1
ATOM 531 C C . GLY A 1 82 ? -3.849 10.672 10.133 1.00 96.19 82 GLY A C 1
ATOM 532 O O . GLY A 1 82 ? -3.298 10.872 9.052 1.00 96.19 82 GLY A O 1
ATOM 533 N N . THR A 1 83 ? -3.241 10.908 11.293 1.00 95.81 83 THR A N 1
ATOM 534 C CA . THR A 1 83 ? -1.821 11.292 11.407 1.00 95.81 83 THR A CA 1
ATOM 535 C C . THR A 1 83 ? -0.915 10.104 11.729 1.00 95.81 83 THR A C 1
ATOM 537 O O . THR A 1 83 ? 0.304 10.238 11.713 1.00 95.81 83 THR A O 1
ATOM 540 N N . GLY A 1 84 ? -1.495 8.949 12.063 1.00 96.69 84 GLY A N 1
ATOM 541 C CA . GLY A 1 84 ? -0.766 7.712 12.303 1.00 96.69 84 GLY A CA 1
ATOM 542 C C . GLY A 1 84 ? -0.257 7.086 11.005 1.00 96.69 84 GLY A C 1
ATOM 543 O O . GLY A 1 84 ? -0.913 7.182 9.968 1.00 96.69 84 GLY A O 1
ATOM 544 N N . SER A 1 85 ? 0.899 6.426 11.044 1.00 97.31 85 SER A N 1
ATOM 545 C CA . SER A 1 85 ? 1.467 5.711 9.892 1.00 97.31 85 SER A CA 1
ATOM 546 C C . SER A 1 85 ? 0.747 4.392 9.600 1.00 97.31 85 SER A C 1
ATOM 548 O O . SER A 1 85 ? 0.113 3.794 10.469 1.00 97.31 85 SER A O 1
ATOM 550 N N . THR A 1 86 ? 0.873 3.916 8.368 1.00 98.69 86 THR A N 1
ATOM 551 C CA . THR A 1 86 ? 0.555 2.547 7.955 1.00 98.69 86 THR A CA 1
ATOM 552 C C . THR A 1 86 ? 1.868 1.812 7.699 1.00 98.69 86 THR A C 1
ATOM 554 O O . THR A 1 86 ? 2.708 2.310 6.952 1.00 98.69 86 THR A O 1
ATOM 557 N N . LEU A 1 87 ? 2.043 0.619 8.268 1.00 98.44 87 LEU A N 1
ATOM 558 C CA . LEU A 1 87 ? 3.244 -0.199 8.096 1.00 98.44 87 LEU A CA 1
ATOM 559 C C . LEU A 1 87 ? 2.950 -1.452 7.270 1.00 98.44 87 LEU A C 1
ATOM 561 O O . LEU A 1 87 ? 2.091 -2.259 7.626 1.00 98.44 87 LEU A O 1
ATOM 565 N N . ILE A 1 88 ? 3.733 -1.672 6.214 1.00 98.50 88 ILE A N 1
ATOM 566 C CA . ILE A 1 88 ? 3.804 -2.956 5.513 1.00 98.50 88 ILE A CA 1
ATOM 567 C C . ILE A 1 88 ? 5.233 -3.489 5.633 1.00 98.50 88 ILE A C 1
ATOM 569 O O . ILE A 1 88 ? 6.156 -3.044 4.945 1.00 98.50 88 ILE A O 1
ATOM 573 N N . SER A 1 89 ? 5.406 -4.456 6.531 1.00 97.00 89 SER A N 1
ATOM 574 C CA . SER A 1 89 ? 6.656 -5.205 6.711 1.00 97.00 89 SER A CA 1
ATOM 575 C C . SER A 1 89 ? 6.612 -6.587 6.058 1.00 97.00 89 SER A C 1
ATOM 577 O O . SER A 1 89 ? 7.656 -7.202 5.840 1.00 97.00 89 SER A O 1
ATOM 579 N N . ALA A 1 90 ? 5.418 -7.071 5.705 1.00 97.50 90 ALA A N 1
ATOM 580 C CA . ALA A 1 90 ? 5.255 -8.220 4.823 1.00 97.50 90 ALA A CA 1
ATOM 581 C C . ALA A 1 90 ? 5.823 -7.937 3.423 1.00 97.50 90 ALA A C 1
ATOM 583 O O . ALA A 1 90 ? 5.839 -6.800 2.953 1.00 97.50 90 ALA A O 1
ATOM 584 N N . VAL A 1 91 ? 6.227 -8.997 2.720 1.00 96.50 91 VAL A N 1
ATOM 585 C CA . VAL A 1 91 ? 6.612 -8.902 1.307 1.00 96.50 91 VAL A CA 1
ATOM 586 C C . VAL A 1 91 ? 5.382 -8.566 0.464 1.00 96.50 91 VAL A C 1
ATOM 588 O O . VAL A 1 91 ? 4.402 -9.312 0.470 1.00 96.50 91 VAL A O 1
ATOM 591 N N . ILE A 1 92 ? 5.451 -7.485 -0.309 1.00 97.25 92 ILE A N 1
ATOM 592 C CA . ILE A 1 92 ? 4.514 -7.203 -1.397 1.00 97.25 92 ILE A CA 1
ATOM 593 C C . ILE A 1 92 ? 4.948 -8.028 -2.615 1.00 97.25 92 ILE A C 1
ATOM 595 O O . ILE A 1 92 ? 6.051 -7.862 -3.146 1.00 97.25 92 ILE A O 1
ATOM 599 N N . GLY A 1 93 ? 4.095 -8.973 -3.000 1.00 96.00 93 GLY A N 1
ATOM 600 C CA . GLY A 1 93 ? 4.345 -9.999 -4.006 1.00 96.00 93 GLY A CA 1
ATOM 601 C C . GLY A 1 93 ? 4.211 -9.515 -5.450 1.00 96.00 93 GLY A C 1
ATOM 602 O O . GLY A 1 93 ? 3.616 -8.477 -5.730 1.00 96.00 93 GLY A O 1
ATOM 603 N N . ALA A 1 94 ? 4.719 -10.322 -6.383 1.00 94.31 94 ALA A N 1
ATOM 604 C CA . ALA A 1 94 ? 4.729 -10.032 -7.819 1.00 94.31 94 ALA A CA 1
ATOM 605 C C . ALA A 1 94 ? 3.336 -9.869 -8.464 1.00 94.31 94 ALA A C 1
ATOM 607 O O . ALA A 1 94 ? 3.238 -9.267 -9.530 1.00 94.31 94 ALA A O 1
ATOM 608 N N . ASN A 1 95 ? 2.262 -10.378 -7.844 1.00 96.38 95 ASN A N 1
ATOM 609 C CA . ASN A 1 95 ? 0.900 -10.194 -8.367 1.00 96.38 95 ASN A CA 1
ATOM 610 C C . ASN A 1 95 ? 0.368 -8.768 -8.159 1.00 96.38 95 ASN A C 1
ATOM 612 O O . ASN A 1 95 ? -0.580 -8.365 -8.836 1.00 96.38 95 ASN A O 1
ATOM 616 N N . VAL A 1 96 ? 0.955 -8.011 -7.228 1.00 97.56 96 VAL A N 1
ATOM 617 C CA . VAL A 1 96 ? 0.576 -6.620 -6.988 1.00 97.56 96 VAL A CA 1
ATOM 618 C C . VAL A 1 96 ? 1.071 -5.769 -8.153 1.00 97.56 96 VAL A C 1
ATOM 620 O O . VAL A 1 96 ? 2.253 -5.758 -8.495 1.00 97.56 96 VAL A O 1
ATOM 623 N N . THR A 1 97 ? 0.153 -5.033 -8.772 1.00 95.50 97 THR A N 1
ATOM 624 C CA . THR A 1 97 ? 0.406 -4.287 -10.012 1.00 95.50 97 THR A CA 1
ATOM 625 C C . THR A 1 97 ? 0.925 -2.874 -9.769 1.00 95.50 97 THR A C 1
ATOM 627 O O . THR A 1 97 ? 1.240 -2.166 -10.724 1.00 95.50 97 THR A O 1
ATOM 630 N N . GLY A 1 98 ? 1.006 -2.443 -8.510 1.00 95.50 98 GLY A N 1
ATOM 631 C CA . GLY A 1 98 ? 1.564 -1.155 -8.114 1.00 95.50 98 GLY A CA 1
ATOM 632 C C . GLY A 1 98 ? 1.258 -0.805 -6.663 1.00 95.50 98 GLY A C 1
ATOM 633 O O . GLY A 1 98 ? 0.345 -1.364 -6.048 1.00 95.50 98 GLY A O 1
ATOM 634 N N . VAL A 1 99 ? 2.023 0.146 -6.135 1.00 97.38 99 VAL A N 1
ATOM 635 C CA . VAL A 1 99 ? 1.839 0.686 -4.784 1.00 97.38 99 VAL A CA 1
ATOM 636 C C . VAL A 1 99 ? 1.598 2.186 -4.874 1.00 97.38 99 VAL A C 1
ATOM 638 O O . VAL A 1 99 ? 2.292 2.895 -5.603 1.00 97.38 99 VAL A O 1
ATOM 641 N N . THR A 1 100 ? 0.608 2.680 -4.137 1.00 97.44 100 THR A N 1
ATOM 642 C CA . THR A 1 100 ? 0.238 4.095 -4.138 1.00 97.44 100 THR A CA 1
ATOM 643 C C . THR A 1 100 ? 0.171 4.646 -2.721 1.00 97.44 100 THR A C 1
ATOM 645 O O . THR A 1 100 ? -0.615 4.185 -1.896 1.00 97.44 100 THR A O 1
ATOM 648 N N . GLN A 1 101 ? 0.950 5.688 -2.461 1.00 97.81 101 GLN A N 1
ATOM 649 C CA . GLN A 1 101 ? 0.791 6.556 -1.303 1.00 97.81 101 GLN A CA 1
ATOM 650 C C . GLN A 1 101 ? -0.094 7.746 -1.710 1.00 97.81 101 GLN A C 1
ATOM 652 O O . GLN A 1 101 ? 0.328 8.596 -2.493 1.00 97.81 101 GLN A O 1
ATOM 657 N N . ASN A 1 102 ? -1.336 7.785 -1.219 1.00 97.75 102 ASN A N 1
ATOM 658 C CA . ASN A 1 102 ? -2.361 8.780 -1.576 1.00 97.75 102 ASN A CA 1
ATOM 659 C C . ASN A 1 102 ? -2.928 9.535 -0.360 1.00 97.75 102 ASN A C 1
ATOM 661 O O . ASN A 1 102 ? -3.932 10.235 -0.451 1.00 97.75 102 ASN A O 1
ATOM 665 N N . SER A 1 103 ? -2.305 9.389 0.800 1.00 98.00 103 SER A N 1
ATOM 666 C CA . SER A 1 103 ? -2.724 10.073 2.016 1.00 98.00 103 SER A CA 1
ATOM 667 C C . SER A 1 103 ? -1.831 11.284 2.273 1.00 98.00 103 SER A C 1
ATOM 669 O O . SER A 1 103 ? -0.610 11.165 2.268 1.00 98.00 103 SER A O 1
ATOM 671 N N . ALA A 1 104 ? -2.425 12.447 2.543 1.00 96.69 104 ALA A N 1
ATOM 672 C CA . ALA A 1 104 ? -1.668 13.661 2.847 1.00 96.69 104 ALA A CA 1
ATOM 673 C C . ALA A 1 104 ? -1.034 13.653 4.252 1.00 96.69 104 ALA A C 1
ATOM 675 O O . ALA A 1 104 ? -0.060 14.367 4.478 1.00 96.69 104 ALA A O 1
ATOM 676 N N . THR A 1 105 ? -1.581 12.875 5.192 1.00 96.44 105 THR A N 1
ATOM 677 C CA . THR A 1 105 ? -1.258 12.975 6.630 1.00 96.44 105 THR A CA 1
ATOM 678 C C . THR A 1 105 ? -0.836 11.654 7.268 1.00 96.44 105 THR A C 1
ATOM 680 O O . THR A 1 105 ? -0.009 11.655 8.174 1.00 96.44 105 THR A O 1
ATOM 683 N N . SER A 1 106 ? -1.363 10.527 6.790 1.00 97.94 106 SER A N 1
ATOM 684 C CA . SER A 1 106 ? -0.940 9.181 7.181 1.00 97.94 106 SER A CA 1
ATOM 685 C C . SER A 1 106 ? 0.152 8.698 6.227 1.00 97.94 106 SER A C 1
ATOM 687 O O . SER A 1 106 ? -0.108 8.478 5.038 1.00 97.94 106 SER A O 1
ATOM 689 N N . ALA A 1 107 ? 1.379 8.568 6.730 1.00 97.25 107 ALA A N 1
ATOM 690 C CA . ALA A 1 107 ? 2.512 8.071 5.954 1.00 97.25 107 ALA A CA 1
ATOM 691 C C . ALA A 1 107 ? 2.410 6.554 5.726 1.00 97.25 107 ALA A C 1
ATOM 693 O O . ALA A 1 107 ? 1.962 5.826 6.613 1.00 97.25 107 ALA A O 1
ATOM 694 N N . LEU A 1 108 ? 2.863 6.069 4.570 1.00 98.50 108 LEU A N 1
ATOM 695 C CA . LEU A 1 108 ? 3.069 4.638 4.327 1.00 98.50 108 LEU A CA 1
ATOM 696 C C . LEU A 1 108 ? 4.537 4.303 4.544 1.00 98.50 108 LEU A C 1
ATOM 698 O O . LEU A 1 108 ? 5.402 4.908 3.920 1.00 98.50 108 LEU A O 1
ATOM 702 N N . THR A 1 109 ? 4.807 3.298 5.365 1.00 96.56 109 THR A N 1
ATOM 703 C CA . THR A 1 109 ? 6.140 2.733 5.557 1.00 96.56 109 THR A CA 1
ATOM 704 C C . THR A 1 109 ? 6.225 1.369 4.885 1.00 96.56 109 THR A C 1
ATOM 706 O O . THR A 1 109 ? 5.449 0.468 5.215 1.00 96.56 109 THR A O 1
ATOM 709 N N . LEU A 1 110 ? 7.191 1.192 3.980 1.00 95.56 110 LEU A N 1
ATOM 710 C CA . LEU A 1 110 ? 7.502 -0.107 3.373 1.00 95.56 110 LEU A CA 1
ATOM 711 C C . LEU A 1 110 ? 8.860 -0.597 3.865 1.00 95.56 110 LEU A C 1
ATOM 713 O O . LEU A 1 110 ? 9.894 -0.046 3.496 1.00 95.56 110 LEU A O 1
ATOM 717 N N . SER A 1 111 ? 8.858 -1.653 4.677 1.00 92.25 111 SER A N 1
ATOM 718 C CA . SER A 1 111 ? 10.085 -2.241 5.237 1.00 92.25 111 SER A CA 1
ATOM 719 C C . SER A 1 111 ? 10.337 -3.688 4.803 1.00 92.25 111 SER A C 1
ATOM 721 O O . SER A 1 111 ? 11.428 -4.209 5.032 1.00 92.25 111 SER A O 1
ATOM 723 N N . GLY A 1 112 ? 9.380 -4.321 4.115 1.00 91.69 112 GLY A N 1
ATOM 724 C CA . GLY A 1 112 ? 9.564 -5.639 3.506 1.00 91.69 112 GLY A CA 1
ATOM 725 C C . GLY A 1 112 ? 10.462 -5.611 2.263 1.00 91.69 112 GLY A C 1
ATOM 726 O O . GLY A 1 112 ? 10.531 -4.606 1.554 1.00 91.69 112 GLY A O 1
ATOM 727 N N . THR A 1 113 ? 11.126 -6.732 1.971 1.00 90.62 113 THR A N 1
ATOM 728 C CA . THR A 1 113 ? 11.849 -6.949 0.705 1.00 90.62 113 THR A CA 1
ATOM 729 C C . THR A 1 113 ? 10.843 -7.285 -0.389 1.00 90.62 113 THR A C 1
ATOM 731 O O . THR A 1 113 ? 10.433 -8.433 -0.551 1.00 90.62 113 THR A O 1
ATOM 734 N N . ASN A 1 114 ? 10.393 -6.268 -1.110 1.00 92.31 114 ASN A N 1
ATOM 735 C CA . ASN A 1 114 ? 9.268 -6.357 -2.023 1.00 92.31 114 ASN A CA 1
ATOM 736 C C . ASN A 1 114 ? 9.670 -6.935 -3.388 1.00 92.31 114 ASN A C 1
ATOM 738 O O . ASN A 1 114 ? 10.792 -6.758 -3.857 1.00 92.31 114 ASN A O 1
ATOM 742 N N . THR A 1 115 ? 8.730 -7.620 -4.042 1.00 92.25 115 THR A N 1
ATOM 743 C CA . THR A 1 115 ? 8.934 -8.300 -5.340 1.00 92.25 115 THR A CA 1
ATOM 744 C C . THR A 1 115 ? 7.938 -7.870 -6.417 1.00 92.25 115 THR A C 1
ATOM 746 O O . THR A 1 115 ? 8.004 -8.374 -7.537 1.00 92.25 115 THR A O 1
ATOM 749 N N . TYR A 1 116 ? 7.030 -6.937 -6.111 1.00 92.44 116 TYR A N 1
ATOM 750 C CA . TYR A 1 116 ? 6.182 -6.322 -7.129 1.00 92.44 116 TYR A CA 1
ATOM 751 C C . TYR A 1 116 ? 7.031 -5.640 -8.204 1.00 92.44 116 TYR A C 1
ATOM 753 O O . TYR A 1 116 ? 8.117 -5.113 -7.945 1.00 92.44 116 TYR A O 1
ATOM 761 N N . THR A 1 117 ? 6.514 -5.665 -9.427 1.00 89.75 117 THR A N 1
ATOM 762 C CA . THR A 1 117 ? 7.148 -5.051 -10.599 1.00 89.75 117 THR A CA 1
ATOM 763 C C . THR A 1 117 ? 6.363 -3.839 -11.102 1.00 89.75 117 THR A C 1
ATOM 765 O O . THR A 1 117 ? 6.763 -3.186 -12.057 1.00 89.75 117 THR A O 1
ATOM 768 N N . GLY A 1 118 ? 5.210 -3.547 -10.500 1.00 89.44 118 GLY A N 1
ATOM 769 C CA . GLY A 1 118 ? 4.424 -2.354 -10.791 1.00 89.44 118 GLY A CA 1
ATOM 770 C C . GLY A 1 118 ? 5.118 -1.049 -10.397 1.00 89.44 118 GLY A C 1
ATOM 771 O O . GLY A 1 118 ? 6.069 -1.043 -9.619 1.00 89.44 118 GLY A O 1
ATOM 772 N N . GLY A 1 119 ? 4.605 0.073 -10.904 1.00 89.06 119 GLY A N 1
ATOM 773 C CA . GLY A 1 119 ? 5.078 1.400 -10.507 1.00 89.06 119 GLY A CA 1
ATOM 774 C C . GLY A 1 119 ? 4.760 1.726 -9.045 1.00 89.06 119 GLY A C 1
ATOM 775 O O . GLY A 1 119 ? 3.816 1.188 -8.458 1.00 89.06 119 GLY A O 1
ATOM 776 N N . THR A 1 120 ? 5.537 2.649 -8.478 1.00 91.94 120 THR A N 1
ATOM 777 C CA . THR A 1 120 ? 5.240 3.254 -7.174 1.00 91.94 120 THR A CA 1
ATOM 778 C C . THR A 1 120 ? 4.814 4.700 -7.394 1.00 91.94 120 THR A C 1
ATOM 780 O O . THR A 1 120 ? 5.553 5.479 -7.994 1.00 91.94 120 THR A O 1
ATOM 783 N N . THR A 1 121 ? 3.629 5.075 -6.925 1.00 93.38 121 THR A N 1
ATOM 784 C CA . THR A 1 121 ? 3.100 6.436 -7.068 1.00 93.38 121 THR A CA 1
ATOM 785 C C . THR A 1 121 ? 2.940 7.086 -5.704 1.00 93.38 121 THR A C 1
ATOM 787 O O . THR A 1 121 ? 2.325 6.517 -4.808 1.00 93.38 121 THR A O 1
ATOM 790 N N . ILE A 1 122 ? 3.461 8.298 -5.556 1.00 93.19 122 ILE A N 1
ATOM 791 C CA . ILE A 1 122 ? 3.267 9.140 -4.380 1.00 93.19 122 ILE A CA 1
ATOM 792 C C . ILE A 1 122 ? 2.462 10.347 -4.848 1.00 93.19 122 ILE A C 1
ATOM 794 O O . ILE A 1 122 ? 2.975 11.221 -5.547 1.00 93.19 122 ILE A O 1
ATOM 798 N N . SER A 1 123 ? 1.173 10.339 -4.533 1.00 94.19 123 SER A N 1
ATOM 799 C CA . SER A 1 123 ? 0.221 11.380 -4.928 1.00 94.19 123 SER A CA 1
ATOM 800 C C . SER A 1 123 ? 0.023 12.439 -3.848 1.00 94.19 123 SER A C 1
ATOM 802 O O . SER A 1 123 ? -0.321 13.569 -4.177 1.00 94.19 123 SER A O 1
ATOM 804 N N . ALA A 1 124 ? 0.240 12.083 -2.579 1.00 93.06 124 ALA A N 1
ATOM 805 C CA . ALA A 1 124 ? 0.193 12.992 -1.437 1.00 93.06 124 ALA A CA 1
ATOM 806 C C . ALA A 1 124 ? 0.948 12.400 -0.235 1.00 93.06 124 ALA A C 1
ATOM 808 O O . ALA A 1 124 ? 1.063 11.179 -0.123 1.00 93.06 124 ALA A O 1
ATOM 809 N N . GLY A 1 125 ? 1.415 13.264 0.672 1.00 93.88 125 GLY A N 1
ATOM 810 C CA . GLY A 1 125 ? 2.080 12.878 1.925 1.00 93.88 125 GLY A CA 1
ATOM 811 C C . GLY A 1 125 ? 3.348 12.054 1.715 1.00 93.88 125 GLY A C 1
ATOM 812 O O . GLY A 1 125 ? 3.990 12.171 0.677 1.00 93.88 125 GLY A O 1
ATOM 813 N N . THR A 1 126 ? 3.726 11.240 2.701 1.00 93.94 126 THR A N 1
ATOM 814 C CA . THR A 1 126 ? 5.053 10.602 2.737 1.00 93.94 126 THR A CA 1
ATOM 815 C C . THR A 1 126 ? 4.991 9.095 2.510 1.00 93.94 126 THR A C 1
ATOM 817 O O . THR A 1 126 ? 4.237 8.386 3.179 1.00 93.94 126 THR A O 1
ATOM 820 N N . LEU A 1 127 ? 5.830 8.601 1.599 1.00 94.31 127 LEU A N 1
ATOM 821 C CA . LEU A 1 127 ? 6.253 7.204 1.531 1.00 94.31 127 LEU A CA 1
ATOM 822 C C . LEU A 1 127 ? 7.622 7.091 2.205 1.00 94.31 127 LEU A C 1
ATOM 824 O O . LEU A 1 127 ? 8.596 7.638 1.694 1.00 94.31 127 LEU A O 1
ATOM 828 N N . HIS A 1 128 ? 7.688 6.396 3.335 1.00 92.00 128 HIS A N 1
ATOM 829 C CA . HIS A 1 128 ? 8.911 6.192 4.101 1.00 92.00 128 HIS A CA 1
ATOM 830 C C . HIS A 1 128 ? 9.528 4.815 3.825 1.00 92.00 128 HIS A C 1
ATOM 832 O O . HIS A 1 128 ? 8.855 3.781 3.890 1.00 92.00 128 HIS A O 1
ATOM 838 N N . ILE A 1 129 ? 10.832 4.804 3.559 1.00 88.50 129 ILE A N 1
ATOM 839 C CA . ILE A 1 129 ? 11.642 3.617 3.303 1.00 88.50 129 ILE A CA 1
ATOM 840 C C . ILE A 1 129 ? 12.798 3.584 4.320 1.00 88.50 129 ILE A C 1
ATOM 842 O O . ILE A 1 129 ? 13.818 4.247 4.110 1.00 88.50 129 ILE A O 1
ATOM 846 N N . PRO A 1 130 ? 12.679 2.797 5.409 1.00 81.00 130 PRO A N 1
ATOM 847 C CA . PRO A 1 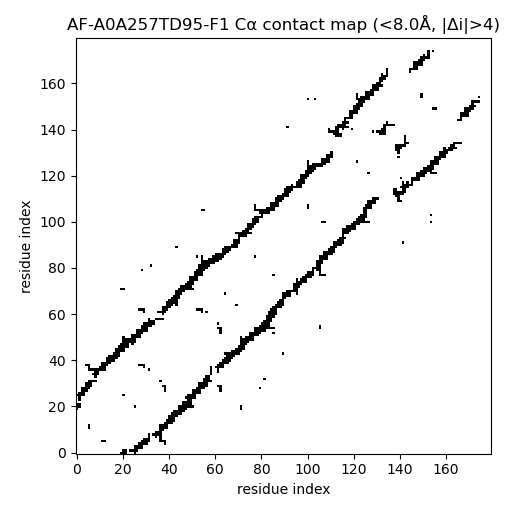130 ? 13.661 2.753 6.498 1.00 81.00 130 PRO A CA 1
ATOM 848 C C . PRO A 1 130 ? 14.904 1.900 6.179 1.00 81.00 130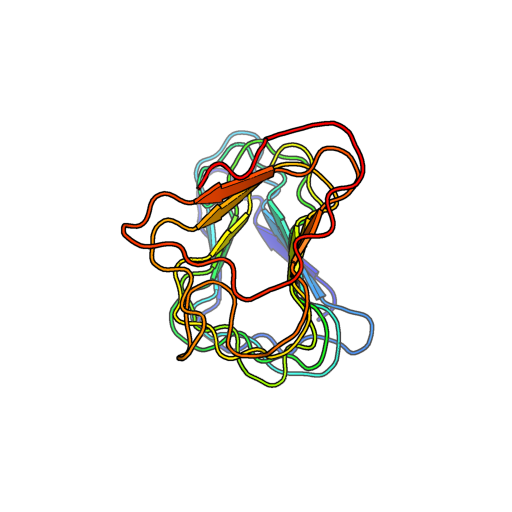 PRO A C 1
ATOM 850 O O . PRO A 1 130 ? 15.735 1.654 7.052 1.00 81.00 130 PRO A O 1
ATOM 853 N N . GLY A 1 131 ? 14.989 1.361 4.960 1.00 72.50 131 GLY A N 1
ATOM 854 C CA . GLY A 1 131 ? 15.935 0.323 4.551 1.00 72.50 131 GLY A CA 1
ATOM 855 C C . GLY A 1 131 ? 16.588 0.641 3.215 1.00 72.50 131 GLY A C 1
ATOM 856 O O . GLY A 1 131 ? 16.890 1.795 2.959 1.00 72.50 131 GLY A O 1
ATOM 857 N N . SER A 1 132 ? 16.834 -0.361 2.370 1.00 65.25 132 SER A N 1
ATOM 858 C CA . SER A 1 132 ? 17.498 -0.194 1.073 1.00 65.25 132 SER A CA 1
ATOM 859 C C . SER A 1 132 ? 16.506 -0.061 -0.089 1.00 65.25 132 SER A C 1
ATOM 861 O O . SER A 1 132 ? 15.561 -0.838 -0.254 1.00 65.25 132 SER A O 1
ATOM 863 N N . ILE A 1 133 ? 16.775 0.896 -0.978 1.00 67.19 133 ILE A N 1
ATOM 864 C CA . ILE A 1 133 ? 16.189 0.938 -2.320 1.00 67.19 133 ILE A CA 1
ATOM 865 C C . ILE A 1 133 ? 17.151 0.156 -3.215 1.00 67.19 133 ILE A C 1
ATOM 867 O O . ILE A 1 133 ? 18.159 0.685 -3.678 1.00 67.19 133 ILE A O 1
ATOM 871 N N . ALA A 1 134 ? 16.903 -1.141 -3.385 1.00 57.34 134 ALA A N 1
ATOM 872 C CA . ALA A 1 134 ? 17.727 -1.975 -4.252 1.00 57.34 134 ALA A CA 1
ATOM 873 C C . ALA A 1 134 ? 17.279 -1.828 -5.720 1.00 57.34 134 ALA A C 1
ATOM 875 O O . ALA A 1 134 ? 16.095 -1.923 -6.028 1.00 57.34 134 ALA A O 1
ATOM 876 N N . VAL A 1 135 ? 18.238 -1.567 -6.615 1.00 52.81 135 VAL A N 1
ATOM 877 C CA . VAL A 1 135 ? 18.015 -1.336 -8.062 1.00 52.81 135 VAL A CA 1
ATOM 878 C C . VAL A 1 135 ? 18.241 -2.600 -8.897 1.00 52.81 135 VAL A C 1
ATOM 880 O O . VAL A 1 135 ? 17.669 -2.746 -9.972 1.00 52.81 135 VAL A O 1
ATOM 883 N N . SER A 1 136 ? 19.088 -3.515 -8.419 1.00 52.34 136 SER A N 1
ATOM 884 C CA . SER A 1 136 ? 19.510 -4.733 -9.133 1.00 52.34 136 SER A CA 1
ATOM 885 C C . SER A 1 136 ? 18.982 -6.036 -8.523 1.00 52.34 136 SER A C 1
ATOM 887 O O . SER A 1 136 ? 19.130 -7.098 -9.125 1.00 52.34 136 SER A O 1
ATOM 889 N N . THR A 1 137 ? 18.364 -5.948 -7.346 1.00 61.97 137 THR A N 1
ATOM 890 C CA . THR A 1 137 ? 17.754 -7.050 -6.594 1.00 61.97 137 THR A CA 1
ATOM 891 C C . THR A 1 137 ? 16.493 -6.505 -5.923 1.00 61.97 137 THR A C 1
ATOM 893 O O . THR A 1 137 ? 16.370 -5.295 -5.753 1.00 61.97 137 THR A O 1
ATOM 896 N N . ALA A 1 138 ? 15.570 -7.374 -5.509 1.00 64.81 138 ALA A N 1
ATOM 897 C CA . ALA A 1 138 ? 14.422 -6.994 -4.687 1.00 64.81 138 ALA A CA 1
ATOM 898 C C . ALA A 1 138 ? 14.829 -6.124 -3.480 1.00 64.81 138 ALA A C 1
ATOM 900 O O . ALA A 1 138 ? 15.713 -6.499 -2.706 1.00 64.81 138 ALA A O 1
ATOM 901 N N . GLY A 1 139 ? 14.169 -4.972 -3.329 1.00 78.12 139 GLY A N 1
ATOM 902 C CA . GLY A 1 139 ? 14.331 -4.035 -2.213 1.00 78.12 139 GLY A CA 1
ATOM 903 C C . GLY A 1 139 ? 12.986 -3.528 -1.700 1.00 78.12 139 GLY A C 1
ATOM 904 O O . GLY A 1 139 ? 11.933 -4.059 -2.052 1.00 78.12 139 GLY A O 1
ATOM 905 N N . ASN A 1 140 ? 12.985 -2.475 -0.882 1.00 82.31 140 ASN A N 1
ATOM 906 C CA . ASN A 1 140 ? 11.741 -1.962 -0.299 1.00 82.31 140 ASN A CA 1
ATOM 907 C C . ASN A 1 140 ? 10.759 -1.362 -1.326 1.00 82.31 140 ASN A C 1
ATOM 909 O O . ASN A 1 140 ? 9.575 -1.248 -1.026 1.00 82.31 140 ASN A O 1
ATOM 913 N N . LEU A 1 141 ? 11.204 -1.041 -2.545 1.00 83.62 141 LEU A N 1
ATOM 914 C CA . LEU A 1 141 ? 10.348 -0.567 -3.645 1.00 83.62 141 LEU A CA 1
ATOM 915 C C . LEU A 1 141 ? 10.136 -1.604 -4.768 1.00 83.62 141 LEU A C 1
ATOM 917 O O . LEU A 1 141 ? 9.726 -1.242 -5.869 1.00 83.62 141 LEU A O 1
ATOM 921 N N . GLY A 1 142 ? 10.395 -2.890 -4.508 1.00 75.06 142 GLY A N 1
ATOM 922 C CA . GLY A 1 142 ? 10.200 -3.945 -5.508 1.00 75.06 142 GLY A CA 1
ATOM 923 C C . GLY A 1 142 ? 11.425 -4.196 -6.392 1.00 75.06 142 GLY A C 1
ATOM 924 O O . GLY A 1 142 ? 12.537 -3.790 -6.058 1.00 75.06 142 GLY A O 1
ATOM 925 N N . ASN A 1 143 ? 11.217 -4.899 -7.513 1.00 64.31 143 ASN A N 1
ATOM 926 C CA . ASN A 1 143 ? 12.240 -5.193 -8.527 1.00 64.31 143 ASN A CA 1
ATOM 927 C C . ASN A 1 143 ? 11.668 -5.030 -9.946 1.00 64.31 143 ASN A C 1
ATOM 929 O O . ASN A 1 143 ? 11.122 -5.989 -10.48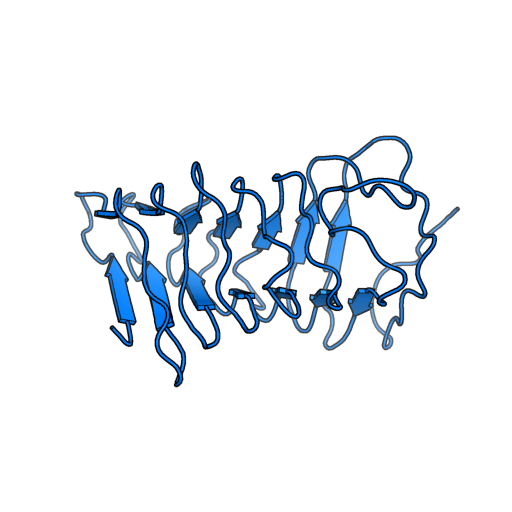9 1.00 64.31 143 ASN A O 1
ATOM 933 N N . THR A 1 144 ? 11.798 -3.857 -10.579 1.00 54.22 144 THR A N 1
ATOM 934 C CA . THR A 1 144 ? 11.726 -3.694 -12.050 1.00 54.22 144 THR A CA 1
ATOM 935 C C . THR A 1 144 ? 12.000 -2.245 -12.471 1.00 54.22 144 THR A C 1
ATOM 937 O O . THR A 1 144 ? 11.907 -1.337 -11.656 1.00 54.22 144 THR A O 1
ATOM 940 N N . ALA A 1 145 ? 12.269 -2.025 -13.761 1.00 60.19 145 ALA A N 1
ATOM 941 C CA . ALA A 1 145 ? 12.405 -0.727 -14.440 1.00 60.19 145 ALA A CA 1
ATOM 942 C C . ALA A 1 145 ? 11.188 0.240 -14.351 1.00 60.19 145 ALA A C 1
ATOM 944 O O . ALA A 1 145 ? 11.137 1.225 -15.089 1.00 60.19 145 ALA A O 1
ATOM 945 N N . ALA A 1 146 ? 10.183 -0.033 -13.513 1.00 73.19 146 ALA A N 1
ATOM 946 C CA . ALA A 1 146 ? 8.994 0.804 -13.381 1.00 73.19 146 ALA A CA 1
ATOM 947 C C . ALA A 1 146 ? 9.307 2.070 -12.571 1.00 73.19 146 ALA A C 1
ATOM 949 O O . ALA A 1 146 ? 10.015 2.030 -11.569 1.00 73.19 146 ALA A O 1
ATOM 950 N N . ALA A 1 147 ? 8.772 3.208 -13.012 1.00 77.62 147 ALA A N 1
ATOM 951 C CA . ALA A 1 147 ? 9.075 4.508 -12.425 1.00 77.62 147 ALA A CA 1
ATOM 952 C C . ALA A 1 147 ? 8.533 4.661 -10.993 1.00 77.62 147 ALA A C 1
ATOM 954 O O . ALA A 1 147 ? 7.436 4.190 -10.668 1.00 77.62 147 ALA A O 1
ATOM 955 N N . VAL A 1 148 ? 9.261 5.430 -10.178 1.00 84.38 148 VAL A N 1
ATOM 956 C CA . VAL A 1 148 ? 8.690 6.094 -9.001 1.00 84.38 148 VAL A CA 1
ATOM 957 C C . VAL A 1 148 ? 8.148 7.443 -9.466 1.00 84.38 148 VAL A C 1
ATOM 959 O O . VAL A 1 148 ? 8.891 8.290 -9.961 1.00 84.38 148 VAL A O 1
ATOM 962 N N . THR A 1 149 ? 6.838 7.634 -9.351 1.00 87.69 149 THR A N 1
ATOM 963 C CA . THR A 1 149 ? 6.156 8.852 -9.804 1.00 87.69 149 THR A CA 1
ATOM 964 C C . THR A 1 149 ? 5.729 9.681 -8.608 1.00 87.69 149 THR A C 1
ATOM 966 O O . THR A 1 149 ? 4.980 9.193 -7.764 1.00 87.69 149 THR A O 1
ATOM 969 N N . ILE A 1 150 ? 6.175 10.936 -8.555 1.00 87.00 150 ILE A N 1
ATOM 970 C CA . ILE A 1 150 ? 5.880 11.862 -7.464 1.00 87.00 150 ILE A CA 1
ATOM 971 C C . ILE A 1 150 ? 5.035 13.020 -7.995 1.00 87.00 150 ILE A C 1
ATOM 973 O O . ILE A 1 150 ? 5.429 13.747 -8.910 1.00 87.00 150 ILE A O 1
ATOM 977 N N . THR A 1 151 ? 3.852 13.188 -7.412 1.00 87.12 151 THR A N 1
ATOM 978 C CA . THR A 1 151 ? 2.855 14.197 -7.789 1.00 87.12 151 THR A CA 1
ATOM 979 C C . THR A 1 151 ? 2.233 14.818 -6.539 1.00 87.12 151 THR A C 1
ATOM 981 O O . THR A 1 151 ? 2.424 14.310 -5.438 1.00 87.12 151 THR A O 1
ATOM 984 N N . GLY A 1 152 ? 1.529 15.945 -6.693 1.00 84.00 152 GLY A N 1
ATOM 985 C CA . GLY A 1 152 ? 0.694 16.515 -5.624 1.00 84.00 152 GLY A CA 1
ATOM 986 C C . GLY A 1 152 ? 1.423 16.887 -4.324 1.00 84.00 152 GLY A C 1
ATOM 987 O O . GLY A 1 152 ? 0.789 16.940 -3.276 1.00 84.00 152 GLY A O 1
ATOM 988 N N . GLY A 1 153 ? 2.740 17.131 -4.369 1.00 80.69 153 GLY A N 1
ATOM 989 C CA . GLY A 1 153 ? 3.547 17.406 -3.173 1.00 80.69 153 GLY A CA 1
ATOM 990 C C . GLY A 1 153 ? 3.893 16.165 -2.338 1.00 80.69 153 GLY A C 1
ATOM 991 O O . GLY A 1 153 ? 4.214 16.301 -1.161 1.00 80.69 153 GLY A O 1
ATOM 992 N N . GLY A 1 154 ? 3.825 14.964 -2.920 1.00 88.25 154 GLY A N 1
ATOM 993 C CA . GLY A 1 154 ? 4.211 13.712 -2.268 1.00 88.25 154 GLY A CA 1
ATOM 994 C C . GLY A 1 154 ? 5.716 13.577 -1.999 1.00 88.25 154 GLY A C 1
ATOM 995 O O . GLY A 1 154 ? 6.539 13.879 -2.849 1.00 88.25 154 GLY A O 1
ATOM 996 N N . ILE A 1 155 ? 6.100 13.069 -0.837 1.00 86.50 155 ILE A N 1
ATOM 997 C CA . ILE A 1 155 ? 7.490 12.943 -0.397 1.00 86.50 155 ILE A CA 1
ATOM 998 C C . ILE A 1 155 ? 7.899 11.470 -0.427 1.00 86.50 155 ILE A C 1
ATOM 1000 O O . ILE A 1 155 ? 7.218 10.620 0.148 1.00 86.50 155 ILE A O 1
ATOM 1004 N N . LEU A 1 156 ? 9.033 11.171 -1.060 1.00 87.12 156 LEU A N 1
ATOM 1005 C CA . LEU A 1 156 ? 9.764 9.928 -0.821 1.00 87.12 156 LEU A CA 1
ATOM 1006 C C . LEU A 1 156 ? 10.817 10.200 0.256 1.00 87.12 156 LEU A C 1
ATOM 1008 O O . LEU A 1 156 ? 11.759 10.948 0.012 1.00 87.12 156 LEU A O 1
ATOM 1012 N N . ASP A 1 157 ? 10.649 9.604 1.430 1.00 85.44 157 ASP A N 1
ATOM 1013 C CA . ASP A 1 157 ? 11.598 9.685 2.537 1.00 85.44 157 ASP A CA 1
ATOM 1014 C C . ASP A 1 157 ? 12.376 8.367 2.636 1.00 85.44 157 ASP A C 1
ATOM 1016 O O . ASP A 1 157 ? 11.787 7.295 2.773 1.00 85.44 157 ASP A O 1
ATOM 1020 N N . TYR A 1 158 ? 13.699 8.432 2.520 1.00 79.81 158 TYR A N 1
ATOM 1021 C CA . TYR A 1 158 ? 14.580 7.269 2.470 1.00 79.81 158 TYR A CA 1
ATOM 1022 C C . TYR A 1 158 ? 15.779 7.480 3.387 1.00 79.81 158 TYR A C 1
ATOM 1024 O O . TYR A 1 158 ? 16.484 8.481 3.269 1.00 79.81 158 TYR A O 1
ATOM 1032 N N . THR A 1 159 ? 16.040 6.514 4.268 1.00 72.12 159 THR A N 1
ATOM 1033 C CA . THR A 1 159 ? 17.068 6.642 5.317 1.00 72.12 159 THR A CA 1
ATOM 1034 C C . THR A 1 159 ? 18.180 5.585 5.247 1.00 72.12 159 THR A C 1
ATOM 1036 O O . THR A 1 159 ? 1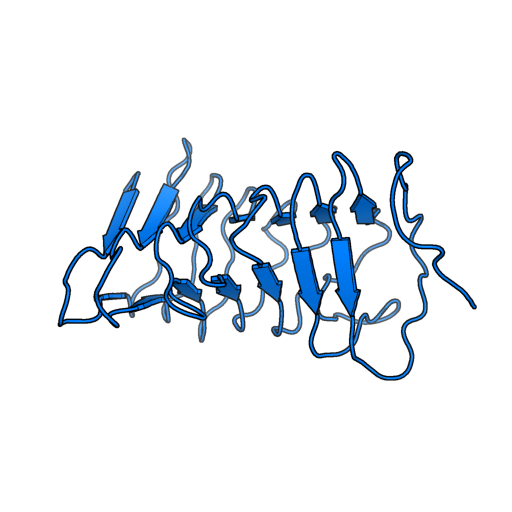9.028 5.529 6.138 1.00 72.12 159 THR A O 1
ATOM 1039 N N . GLY A 1 160 ? 18.234 4.762 4.192 1.00 61.28 160 GLY A N 1
ATOM 1040 C CA . GLY A 1 160 ? 19.262 3.727 4.018 1.00 61.28 160 GLY A CA 1
ATOM 1041 C C . GLY A 1 160 ? 20.588 4.209 3.415 1.00 61.28 160 GLY A C 1
ATOM 1042 O O . GLY A 1 160 ? 20.653 5.169 2.650 1.00 61.28 160 GLY A O 1
ATOM 1043 N N . ALA A 1 161 ? 21.678 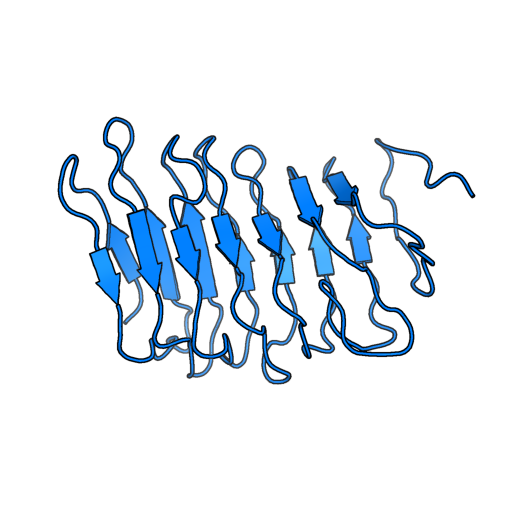3.488 3.683 1.00 49.88 161 ALA A N 1
ATOM 1044 C CA . ALA A 1 161 ? 22.963 3.731 3.024 1.00 49.88 161 ALA A CA 1
ATOM 1045 C C . ALA A 1 161 ? 22.945 3.203 1.571 1.00 49.88 161 ALA A C 1
ATOM 1047 O O . ALA A 1 161 ? 22.639 2.035 1.346 1.00 49.88 161 ALA A O 1
ATOM 1048 N N . GLY A 1 162 ? 23.294 4.042 0.585 1.00 50.50 162 GLY A N 1
ATOM 1049 C CA . GLY A 1 162 ? 23.539 3.601 -0.800 1.00 50.50 162 GLY A CA 1
ATOM 1050 C C . GLY A 1 162 ? 22.338 3.614 -1.754 1.00 50.50 162 GLY A C 1
ATOM 1051 O O . GLY A 1 162 ? 22.268 2.769 -2.644 1.00 50.50 162 GLY A O 1
ATOM 1052 N N . GLY A 1 163 ? 21.401 4.555 -1.602 1.00 49.75 163 GLY A N 1
ATOM 1053 C CA . GLY A 1 163 ? 20.314 4.729 -2.571 1.00 49.75 163 GLY A CA 1
ATOM 1054 C C . GLY A 1 163 ? 20.853 5.162 -3.938 1.00 49.75 163 GLY A C 1
ATOM 1055 O O . GLY A 1 163 ? 21.209 6.318 -4.126 1.00 49.75 163 GLY A O 1
ATOM 1056 N N . SER A 1 164 ? 20.922 4.240 -4.898 1.00 48.34 164 SER A N 1
ATOM 1057 C CA . SER A 1 164 ? 21.067 4.585 -6.312 1.00 48.34 164 SER A CA 1
ATOM 1058 C C . SER A 1 164 ? 19.661 4.680 -6.899 1.00 48.34 164 SER A C 1
ATOM 1060 O O . SER A 1 164 ? 18.885 3.737 -6.787 1.00 48.34 164 SER A O 1
ATOM 1062 N N . PHE A 1 165 ? 19.291 5.804 -7.506 1.00 54.75 165 PHE A N 1
ATOM 1063 C CA . PHE A 1 165 ? 18.044 5.889 -8.265 1.00 54.75 165 PHE A CA 1
ATOM 1064 C C . PHE A 1 165 ? 18.323 5.417 -9.695 1.00 54.75 165 PHE A C 1
ATOM 1066 O O . PHE A 1 165 ? 18.652 6.208 -10.570 1.00 54.75 165 PHE A O 1
ATOM 1073 N N . GLY A 1 166 ? 18.213 4.110 -9.948 1.00 42.28 166 GLY A N 1
ATOM 1074 C CA . GLY A 1 166 ? 18.252 3.560 -11.315 1.00 42.28 166 GLY A CA 1
ATOM 1075 C C . GLY A 1 166 ? 16.942 3.733 -12.093 1.00 42.28 166 GLY A C 1
ATOM 1076 O O . GLY A 1 166 ? 16.793 3.177 -13.178 1.00 42.28 166 GLY A O 1
ATOM 1077 N N . LEU A 1 167 ? 15.977 4.459 -11.523 1.00 49.91 167 LEU A N 1
ATOM 1078 C CA . LEU A 1 167 ? 14.633 4.654 -12.052 1.00 49.91 167 LEU A CA 1
ATOM 1079 C C . LEU A 1 167 ? 14.435 6.130 -12.417 1.00 49.91 167 LEU A C 1
ATOM 1081 O O . LEU A 1 167 ? 14.939 7.000 -11.704 1.00 49.91 167 LEU A O 1
ATOM 1085 N N . PRO A 1 168 ? 13.660 6.446 -13.466 1.00 49.69 168 PRO A N 1
ATOM 1086 C CA . PRO A 1 168 ? 13.202 7.809 -13.679 1.00 49.69 168 PRO A CA 1
ATOM 1087 C C . PRO A 1 168 ? 12.302 8.215 -12.505 1.00 49.69 168 PRO A C 1
ATOM 1089 O O . PRO A 1 168 ? 11.190 7.706 -12.357 1.00 49.69 168 PRO A O 1
ATOM 1092 N N . VAL A 1 169 ? 12.792 9.125 -11.661 1.00 58.00 169 VAL A N 1
ATOM 1093 C CA . VAL A 1 169 ? 11.958 9.844 -10.694 1.00 58.00 169 VAL A CA 1
ATOM 1094 C C . VAL A 1 169 ? 11.292 10.977 -11.462 1.00 58.00 169 VAL A C 1
ATOM 1096 O O . VAL A 1 169 ? 11.942 11.955 -11.828 1.00 58.00 169 VAL A O 1
ATOM 1099 N N . ASN A 1 170 ? 10.001 10.838 -11.758 1.00 51.62 170 ASN A N 1
ATOM 1100 C CA . ASN A 1 170 ? 9.244 11.933 -12.358 1.00 51.62 170 ASN A CA 1
ATOM 1101 C C . ASN A 1 170 ? 8.755 12.848 -11.231 1.00 51.62 170 ASN A C 1
ATOM 1103 O O . ASN A 1 170 ? 7.770 12.525 -10.562 1.00 51.62 170 ASN A O 1
ATOM 1107 N N . THR A 1 171 ? 9.474 13.943 -10.981 1.00 45.56 171 THR A N 1
ATOM 1108 C CA . THR A 1 171 ? 9.068 14.973 -10.021 1.00 45.56 171 THR A CA 1
ATOM 1109 C C . THR A 1 171 ? 8.156 15.986 -10.714 1.00 45.56 171 THR A C 1
ATOM 1111 O O . THR A 1 171 ? 8.578 16.768 -11.563 1.00 45.56 171 THR A O 1
ATOM 1114 N N . THR A 1 172 ? 6.872 16.011 -10.351 1.00 39.81 172 THR A N 1
ATOM 1115 C CA . THR A 1 172 ? 6.009 17.149 -10.703 1.00 39.81 172 THR A CA 1
ATOM 1116 C C . THR A 1 172 ? 6.213 18.237 -9.646 1.00 39.81 172 THR A C 1
ATOM 1118 O O . THR A 1 172 ? 5.859 18.030 -8.492 1.00 39.81 172 THR A O 1
ATOM 1121 N N . SER A 1 173 ? 6.859 19.339 -10.052 1.00 33.72 173 SER A N 1
ATOM 1122 C CA . SER A 1 173 ? 7.213 20.574 -9.316 1.00 33.72 173 SER A CA 1
ATOM 1123 C C . SER A 1 173 ? 6.715 20.708 -7.861 1.00 33.72 173 SER A C 1
ATOM 1125 O O . SER A 1 173 ? 5.511 20.768 -7.620 1.00 33.72 173 SER A O 1
ATOM 1127 N N . GLY A 1 174 ? 7.643 20.862 -6.903 1.00 40.47 174 GLY A N 1
ATOM 1128 C CA . GLY A 1 174 ? 7.310 21.387 -5.570 1.00 40.47 174 GLY A CA 1
ATOM 1129 C C . GLY A 1 174 ? 8.175 20.951 -4.386 1.00 40.47 174 GLY A C 1
ATOM 1130 O O . GLY A 1 174 ? 8.109 21.614 -3.358 1.00 40.47 174 GLY A O 1
ATOM 1131 N N . ILE A 1 175 ? 8.993 19.900 -4.489 1.00 38.25 175 ILE A N 1
ATOM 1132 C CA . ILE A 1 175 ? 9.801 19.400 -3.361 1.00 38.25 175 ILE A CA 1
ATOM 1133 C C . ILE A 1 175 ? 11.022 18.611 -3.839 1.00 38.25 175 ILE A C 1
ATOM 1135 O O . ILE A 1 175 ? 10.905 17.749 -4.704 1.00 38.25 175 ILE A O 1
ATOM 1139 N N . GLY A 1 176 ? 12.164 18.903 -3.213 1.00 37.84 176 GLY A N 1
ATOM 1140 C CA . GLY A 1 176 ? 13.272 17.970 -3.015 1.00 37.84 176 GLY A CA 1
ATOM 1141 C C . GLY A 1 176 ? 14.098 17.627 -4.247 1.00 37.84 176 GLY A C 1
ATOM 1142 O O . GLY A 1 176 ? 13.800 16.693 -4.981 1.00 37.84 176 GLY A O 1
ATOM 1143 N N . GLU A 1 177 ? 15.197 18.350 -4.418 1.00 36.97 177 GLU A N 1
ATOM 1144 C CA . GLU A 1 177 ? 16.359 17.896 -5.176 1.00 36.97 177 GLU A CA 1
ATOM 1145 C C . GLU A 1 177 ? 16.798 16.506 -4.679 1.00 36.97 177 GLU A C 1
ATOM 1147 O O . GLU A 1 177 ? 17.077 16.326 -3.495 1.00 36.97 177 GLU A O 1
ATOM 1152 N N . VAL A 1 178 ? 16.861 15.518 -5.578 1.00 43.03 178 VAL A N 1
ATOM 1153 C CA . VAL A 1 178 ? 17.628 14.289 -5.340 1.00 43.03 178 VAL A CA 1
ATOM 1154 C C . VAL A 1 178 ? 19.080 14.646 -5.633 1.00 43.03 178 VAL A C 1
ATOM 1156 O O . VAL A 1 178 ? 19.519 14.598 -6.781 1.00 43.03 178 VAL A O 1
ATOM 1159 N N . THR A 1 179 ? 19.796 15.111 -4.614 1.00 30.23 179 THR A N 1
ATOM 1160 C CA . THR A 1 179 ? 21.220 15.431 -4.734 1.00 30.23 179 THR A CA 1
ATOM 1161 C C . THR A 1 179 ? 22.012 14.128 -4.817 1.00 30.23 179 THR A C 1
ATOM 1163 O O . THR A 1 179 ? 21.805 13.223 -4.008 1.00 30.23 179 THR A O 1
ATOM 1166 N N . ASN A 1 180 ? 22.887 14.029 -5.818 1.00 34.00 180 ASN A N 1
ATOM 1167 C CA . ASN A 1 180 ? 23.964 13.037 -5.862 1.00 34.00 180 ASN A CA 1
ATOM 1168 C C . ASN A 1 180 ? 25.143 13.543 -5.027 1.00 34.00 180 ASN A C 1
ATOM 1170 O O . ASN A 1 180 ? 25.460 14.746 -5.181 1.00 34.00 180 ASN A O 1
#

Foldseek 3Di:
DAEDEAADQEEAAEAQAEAAAEQAGYEYEYQHAHHAHAHEYQRAYEHEHEYEYADQYQHALSYEYHHEENAYQEEYEYAHAYQHEHEYQHEHEQNHQEYEYRYARHEYEQAHQYAHAHEYEFAHEEHEYAEEPDAPGGDSRHYDQHAYEYHNHYDYHYDYPDDDCPHPHHDDDDDDDPDD